Protein AF-A0A0X3AMY2-F1 (afdb_monomer_lite)

pLDDT: mean 90.65, std 11.81, range [36.03, 98.69]

Structure (mmCIF, N/CA/C/O backbone):
data_AF-A0A0X3AMY2-F1
#
_entry.id   AF-A0A0X3AMY2-F1
#
loop_
_atom_site.group_PDB
_atom_site.id
_atom_site.type_symbol
_atom_site.label_atom_id
_atom_site.label_alt_id
_atom_site.label_comp_id
_atom_site.label_asym_id
_atom_site.label_entity_id
_atom_site.label_seq_id
_atom_site.pdbx_PDB_ins_code
_atom_site.Cartn_x
_atom_site.Cartn_y
_atom_site.Cartn_z
_atom_site.occupancy
_atom_site.B_iso_or_equiv
_atom_site.auth_seq_id
_atom_site.auth_comp_id
_atom_site.auth_asym_id
_atom_site.auth_atom_id
_atom_site.pdbx_PDB_model_num
ATOM 1 N N . MET A 1 1 ? -17.033 -10.329 -5.448 1.00 83.50 1 MET A N 1
ATOM 2 C CA . MET A 1 1 ? -17.159 -9.732 -4.108 1.00 83.50 1 MET A CA 1
ATOM 3 C C . MET A 1 1 ? -15.896 -10.082 -3.353 1.00 83.50 1 MET A C 1
ATOM 5 O O . MET A 1 1 ? -15.497 -11.243 -3.427 1.00 83.50 1 MET A O 1
ATOM 9 N N . TYR A 1 2 ? -15.238 -9.096 -2.753 1.00 93.56 2 TYR A N 1
ATOM 10 C CA . TYR A 1 2 ? -14.027 -9.318 -1.968 1.00 93.56 2 TYR A CA 1
ATOM 11 C C . TYR A 1 2 ? -14.378 -9.669 -0.523 1.00 93.56 2 TYR A C 1
ATOM 13 O O . TYR A 1 2 ? -15.428 -9.269 -0.020 1.00 93.56 2 TYR A O 1
ATOM 21 N N . THR A 1 3 ? -13.485 -10.406 0.128 1.00 96.69 3 THR A N 1
ATOM 22 C CA . THR A 1 3 ? -13.474 -10.551 1.587 1.00 96.69 3 THR A CA 1
ATOM 23 C C . THR A 1 3 ? -12.387 -9.641 2.136 1.00 96.69 3 THR A C 1
ATOM 25 O O . THR A 1 3 ? -11.312 -9.560 1.548 1.00 96.69 3 THR A O 1
ATOM 28 N N . LEU A 1 4 ? -12.659 -8.953 3.239 1.00 97.69 4 LEU A N 1
ATOM 29 C CA . LEU A 1 4 ? -11.724 -8.017 3.853 1.00 97.69 4 LEU A CA 1
ATOM 30 C C . LEU A 1 4 ? -11.213 -8.596 5.173 1.00 97.69 4 LEU A C 1
ATOM 32 O O . LEU A 1 4 ? -11.970 -9.248 5.894 1.00 97.69 4 LEU A O 1
ATOM 36 N N . LYS A 1 5 ? -9.944 -8.334 5.480 1.00 98.19 5 LYS A N 1
ATOM 37 C CA . LYS A 1 5 ? -9.371 -8.461 6.826 1.00 98.19 5 LYS A CA 1
ATOM 38 C C . LYS A 1 5 ? -8.602 -7.191 7.151 1.00 98.19 5 LYS A C 1
ATOM 40 O O . LYS A 1 5 ? -7.890 -6.681 6.286 1.00 98.19 5 LYS A O 1
ATOM 45 N N . PHE A 1 6 ? -8.690 -6.711 8.381 1.00 98.50 6 PHE A N 1
ATOM 46 C CA . PHE A 1 6 ? -7.938 -5.548 8.855 1.00 98.50 6 PHE A CA 1
ATOM 47 C C . PHE A 1 6 ? -6.543 -5.987 9.294 1.00 98.50 6 PHE A C 1
ATOM 49 O O . PHE A 1 6 ? -6.173 -5.941 10.463 1.00 98.50 6 PHE A O 1
ATOM 56 N N . ALA A 1 7 ? -5.803 -6.505 8.318 1.00 98.06 7 ALA A N 1
ATOM 57 C CA . ALA A 1 7 ? -4.515 -7.136 8.503 1.00 98.06 7 ALA A CA 1
ATOM 58 C C . ALA A 1 7 ? -3.476 -6.525 7.566 1.00 98.06 7 ALA A C 1
ATOM 60 O O . ALA A 1 7 ? -3.775 -6.222 6.407 1.00 98.06 7 ALA A O 1
ATOM 61 N N . GLN A 1 8 ? -2.261 -6.378 8.077 1.00 97.88 8 GLN A N 1
ATOM 62 C CA . GLN A 1 8 ? -1.093 -5.910 7.347 1.00 97.88 8 GLN A CA 1
ATOM 63 C C . GLN A 1 8 ? -0.470 -7.049 6.526 1.00 97.88 8 GLN A C 1
ATOM 65 O O . GLN A 1 8 ? -0.352 -8.182 6.995 1.00 97.88 8 GLN A O 1
ATOM 70 N N . TYR A 1 9 ? -0.005 -6.739 5.316 1.00 97.62 9 TYR A N 1
ATOM 71 C CA . TYR A 1 9 ? 0.948 -7.586 4.602 1.00 97.62 9 TYR A CA 1
ATOM 72 C C . TYR A 1 9 ? 2.374 -7.346 5.121 1.00 97.62 9 TYR A C 1
ATOM 74 O O . TYR A 1 9 ? 2.860 -6.215 5.152 1.00 97.62 9 TYR A O 1
ATOM 82 N N . ASN A 1 10 ? 3.063 -8.417 5.518 1.00 95.44 10 ASN A N 1
ATOM 83 C CA . ASN A 1 10 ? 4.445 -8.377 5.975 1.00 95.44 10 ASN A CA 1
ATOM 84 C C . ASN A 1 10 ? 5.380 -8.854 4.858 1.00 95.44 10 ASN A C 1
ATOM 86 O O . ASN A 1 10 ? 5.510 -10.050 4.597 1.00 95.44 10 ASN A O 1
ATOM 90 N N . ASN A 1 11 ? 6.083 -7.915 4.223 1.00 91.75 11 ASN A N 1
ATOM 91 C CA . ASN A 1 11 ? 6.972 -8.231 3.105 1.00 91.75 11 ASN A CA 1
ATOM 92 C C . ASN A 1 11 ? 8.210 -9.058 3.501 1.00 91.75 11 ASN A C 1
ATOM 94 O O . ASN A 1 11 ? 8.777 -9.742 2.652 1.00 91.75 11 ASN A O 1
ATOM 98 N N . THR A 1 12 ? 8.645 -9.012 4.763 1.00 91.88 12 THR A N 1
ATOM 99 C CA . THR A 1 12 ? 9.770 -9.830 5.243 1.00 91.88 12 THR A CA 1
ATOM 100 C C . THR A 1 12 ? 9.355 -11.283 5.425 1.00 91.88 12 THR A C 1
ATOM 102 O O . THR A 1 12 ? 10.100 -12.180 5.045 1.00 91.88 12 THR A O 1
ATOM 105 N N . MET A 1 13 ? 8.167 -11.512 5.984 1.00 93.69 13 MET A N 1
ATOM 106 C CA . MET A 1 13 ? 7.626 -12.854 6.212 1.00 93.69 13 MET A CA 1
ATOM 107 C C . MET A 1 13 ? 6.886 -13.427 4.999 1.00 93.69 13 MET A C 1
ATOM 109 O O . MET A 1 13 ? 6.592 -14.616 4.986 1.00 93.69 13 MET A O 1
ATOM 113 N N . LYS A 1 14 ? 6.613 -12.600 3.979 1.00 94.69 14 LYS A N 1
ATOM 114 C CA . LYS A 1 14 ? 5.894 -12.980 2.754 1.00 94.69 14 LYS A CA 1
ATOM 115 C C . LYS A 1 14 ? 4.494 -13.529 3.045 1.00 94.69 14 LYS A C 1
ATOM 117 O O . LYS A 1 14 ? 4.030 -14.465 2.397 1.00 94.69 14 LYS A O 1
ATOM 122 N N . GLU A 1 15 ? 3.800 -12.916 4.003 1.00 95.81 15 GLU A N 1
ATOM 123 C CA . GLU A 1 15 ? 2.453 -13.319 4.415 1.00 95.81 15 GLU A CA 1
ATOM 124 C C . GLU A 1 15 ? 1.601 -12.138 4.890 1.00 95.81 15 GLU A C 1
ATOM 126 O O . GLU A 1 15 ? 2.106 -11.065 5.221 1.00 95.81 15 GLU A O 1
ATOM 131 N N . VAL A 1 16 ? 0.284 -12.344 4.921 1.00 97.50 16 VAL A N 1
ATOM 132 C CA . VAL A 1 16 ? -0.655 -11.428 5.578 1.00 97.50 16 VAL A CA 1
ATOM 133 C C . VAL A 1 16 ? -0.759 -11.836 7.041 1.00 97.50 16 VAL A C 1
ATOM 135 O O . VAL A 1 16 ? -1.079 -12.988 7.335 1.00 97.50 16 VAL A O 1
ATOM 138 N N . MET A 1 17 ? -0.497 -10.891 7.938 1.00 97.38 17 MET A N 1
ATOM 139 C CA . MET A 1 17 ? -0.492 -11.108 9.383 1.00 97.38 17 MET A CA 1
ATOM 140 C C . MET A 1 17 ? -1.895 -11.417 9.926 1.00 97.38 17 MET A C 1
ATOM 142 O O . MET A 1 17 ? -2.910 -11.246 9.242 1.00 97.38 17 MET A O 1
ATOM 146 N N . SER A 1 18 ? -1.973 -11.855 11.184 1.00 97.88 18 SER A N 1
ATOM 147 C CA . SER A 1 18 ? -3.248 -11.867 11.903 1.00 97.88 18 SER A CA 1
ATOM 148 C C . SER A 1 18 ? -3.730 -10.435 12.189 1.00 97.88 18 SER A C 1
ATOM 150 O O . SER A 1 18 ? -2.954 -9.473 12.147 1.00 97.88 18 SER A O 1
ATOM 152 N N . GLU A 1 19 ? -5.026 -10.271 12.470 1.00 98.31 19 GLU A N 1
ATOM 153 C CA . GLU A 1 19 ? -5.570 -8.972 12.891 1.00 98.31 19 GLU A CA 1
ATOM 154 C C . GLU A 1 19 ? -5.040 -8.570 14.276 1.00 98.31 19 GLU A C 1
ATOM 156 O O . GLU A 1 19 ? -4.847 -7.381 14.528 1.00 98.31 19 GLU A O 1
ATOM 161 N N . GLU A 1 20 ? -4.750 -9.542 15.153 1.00 98.06 20 GLU A N 1
ATOM 162 C CA . GLU A 1 20 ? -4.114 -9.280 16.445 1.00 98.06 20 GLU A CA 1
ATOM 163 C C . GLU A 1 20 ? -2.682 -8.755 16.277 1.00 98.06 20 GLU A C 1
ATOM 165 O O . GLU A 1 20 ? -2.377 -7.672 16.775 1.00 98.06 20 GLU A O 1
ATOM 170 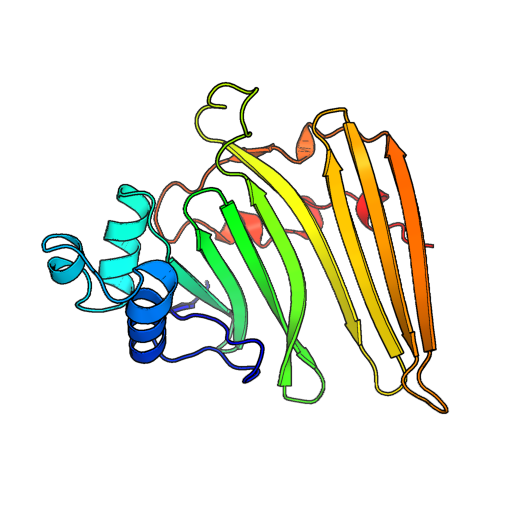N N . ASP A 1 21 ? -1.833 -9.451 15.514 1.00 97.62 21 ASP A N 1
ATOM 171 C CA . ASP A 1 21 ? -0.438 -9.032 15.304 1.00 97.62 21 ASP A CA 1
ATOM 172 C C . ASP A 1 21 ? -0.363 -7.693 14.551 1.00 97.62 21 ASP A C 1
ATOM 174 O O . ASP A 1 21 ? 0.519 -6.870 14.797 1.00 97.62 21 ASP A O 1
ATOM 178 N N . THR A 1 22 ? -1.313 -7.437 13.643 1.00 97.62 22 THR A N 1
ATOM 179 C CA . THR A 1 22 ? -1.434 -6.140 12.958 1.00 97.62 22 THR A CA 1
ATOM 180 C C . THR A 1 22 ? -1.715 -5.018 13.956 1.00 97.62 22 THR A C 1
ATOM 182 O O . THR A 1 22 ? -1.117 -3.945 13.874 1.00 97.62 22 THR A O 1
ATOM 185 N N . LEU A 1 23 ? -2.607 -5.253 14.920 1.00 97.56 23 LEU A N 1
ATOM 186 C CA . LEU A 1 23 ? -2.925 -4.274 15.953 1.00 97.56 23 LEU A CA 1
ATOM 187 C C . LEU A 1 23 ? -1.728 -4.027 16.881 1.00 97.56 23 LEU A C 1
ATOM 189 O O . LEU A 1 23 ? -1.453 -2.877 17.227 1.00 97.56 23 LEU A O 1
ATOM 193 N N . GLU A 1 24 ? -0.995 -5.081 17.249 1.00 97.06 24 GLU A N 1
ATOM 194 C CA . GLU A 1 24 ? 0.251 -4.968 18.016 1.00 97.06 24 GLU A CA 1
ATOM 195 C C . GLU A 1 24 ? 1.296 -4.134 17.263 1.00 97.06 24 GLU A C 1
ATOM 197 O O . GLU A 1 24 ? 1.855 -3.197 17.838 1.00 97.06 24 GLU A O 1
ATOM 202 N N . ASN A 1 25 ? 1.483 -4.383 15.963 1.00 95.94 25 ASN A N 1
ATOM 203 C CA . ASN A 1 25 ? 2.377 -3.594 15.112 1.00 95.94 25 ASN A CA 1
ATOM 204 C C . ASN A 1 25 ? 1.989 -2.113 15.059 1.00 95.94 25 ASN A C 1
ATOM 206 O O . ASN A 1 25 ? 2.862 -1.254 15.164 1.00 95.94 25 ASN A O 1
ATOM 210 N N . ILE A 1 26 ? 0.699 -1.791 14.930 1.00 96.56 26 ILE A N 1
ATOM 211 C CA . ILE A 1 26 ? 0.221 -0.399 14.947 1.00 96.56 26 ILE A CA 1
ATOM 212 C C . ILE A 1 26 ? 0.565 0.274 16.281 1.00 96.56 26 ILE A C 1
ATOM 214 O O . ILE A 1 26 ? 1.019 1.419 16.309 1.00 96.56 26 ILE A O 1
ATOM 218 N N . VAL A 1 27 ? 0.367 -0.423 17.404 1.00 97.19 27 VAL A N 1
ATOM 219 C CA . VAL A 1 27 ? 0.706 0.115 18.729 1.00 97.19 27 VAL A CA 1
ATOM 220 C C . VAL A 1 27 ? 2.208 0.356 18.859 1.00 97.19 27 VAL A C 1
ATOM 222 O O . VAL A 1 27 ? 2.619 1.397 19.378 1.00 97.19 27 VAL A O 1
ATOM 225 N N . ASP A 1 28 ? 3.017 -0.590 18.393 1.00 95.88 28 ASP A N 1
ATOM 226 C CA . ASP A 1 28 ? 4.468 -0.538 18.519 1.00 95.88 28 ASP A CA 1
ATOM 227 C C . ASP A 1 28 ? 5.111 0.502 17.598 1.00 95.88 28 ASP A C 1
ATOM 229 O O . ASP A 1 28 ? 5.967 1.265 18.049 1.00 95.88 28 ASP A O 1
ATOM 233 N N . LEU A 1 29 ? 4.697 0.544 16.331 1.00 93.00 29 LEU A N 1
ATOM 234 C CA . LEU A 1 29 ? 5.343 1.333 15.283 1.00 93.00 29 LEU A CA 1
ATOM 235 C C . LEU A 1 29 ? 4.635 2.671 15.062 1.00 93.00 29 LEU A C 1
ATOM 237 O O . LEU A 1 29 ? 5.255 3.723 15.207 1.00 93.00 29 LEU A O 1
ATOM 241 N N . SER A 1 30 ? 3.337 2.646 14.760 1.00 92.62 30 SER A N 1
ATOM 242 C CA . SER A 1 30 ? 2.578 3.847 14.385 1.00 92.62 30 SER A CA 1
ATOM 243 C C . SER A 1 30 ? 2.265 4.743 15.585 1.00 92.62 30 SER A C 1
ATOM 245 O O . SER A 1 30 ? 2.228 5.966 15.463 1.00 92.62 30 SER A O 1
ATOM 247 N N . LEU A 1 31 ? 2.039 4.149 16.762 1.00 94.62 31 LEU A N 1
ATOM 248 C CA . LEU A 1 31 ? 1.725 4.877 17.998 1.00 94.62 31 LEU A CA 1
ATOM 249 C C . LEU A 1 31 ? 2.927 5.020 18.947 1.00 94.62 31 LEU A C 1
ATOM 251 O O . LEU A 1 31 ? 2.745 5.490 20.074 1.00 94.62 31 LEU A O 1
ATOM 255 N N . ASP A 1 32 ? 4.134 4.615 18.527 1.00 95.38 32 ASP A N 1
ATOM 256 C CA . ASP A 1 32 ? 5.386 4.676 19.310 1.00 95.38 32 ASP A CA 1
ATOM 257 C C . ASP A 1 32 ? 5.222 4.137 20.747 1.00 95.38 32 ASP A C 1
ATOM 259 O O . ASP A 1 32 ? 5.679 4.732 21.730 1.00 95.38 32 ASP A O 1
ATOM 263 N N . ARG A 1 33 ? 4.468 3.038 20.906 1.00 95.62 33 ARG A N 1
ATOM 264 C CA . ARG A 1 33 ? 4.125 2.422 22.205 1.00 95.62 33 ARG A CA 1
ATOM 265 C C . ARG A 1 33 ? 3.462 3.368 23.209 1.00 95.62 33 ARG A C 1
ATOM 267 O O . ARG A 1 33 ? 3.416 3.090 24.412 1.00 95.62 33 ARG A O 1
ATOM 274 N N . LYS A 1 34 ? 2.927 4.495 22.743 1.00 96.62 34 LYS A N 1
ATOM 275 C CA . LYS A 1 34 ? 2.317 5.551 23.559 1.00 96.62 34 LYS A CA 1
ATOM 276 C C . LYS A 1 34 ? 0.897 5.876 23.078 1.00 96.62 34 LYS A C 1
ATOM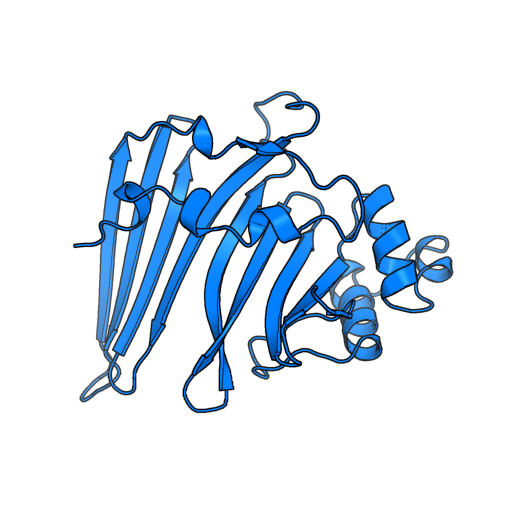 278 O O . LYS A 1 34 ? 0.582 7.052 22.885 1.00 96.62 34 LYS A O 1
ATOM 283 N N . PRO A 1 35 ? -0.003 4.879 22.941 1.00 96.00 35 PRO A N 1
ATOM 284 C CA . PRO A 1 35 ? -1.388 5.159 22.589 1.00 96.00 35 PRO A CA 1
ATOM 285 C C . PRO A 1 35 ? -2.036 6.050 23.653 1.00 96.00 35 PRO A C 1
ATOM 287 O O . PRO A 1 35 ? -1.879 5.831 24.865 1.00 96.00 35 PRO A O 1
ATOM 290 N N . THR A 1 36 ? -2.787 7.052 23.201 1.00 96.94 36 THR A N 1
ATOM 291 C CA . THR A 1 36 ? -3.522 7.948 24.095 1.00 96.94 36 THR A CA 1
ATOM 292 C C . THR A 1 36 ? -4.645 7.201 24.821 1.00 96.94 36 THR A C 1
ATOM 294 O O . THR A 1 36 ? -4.997 6.065 24.497 1.00 96.94 36 THR A O 1
ATOM 297 N N . ALA A 1 37 ? -5.241 7.838 25.833 1.00 97.06 37 ALA A N 1
ATOM 298 C CA . ALA A 1 37 ? -6.408 7.269 26.506 1.00 97.06 37 ALA A CA 1
ATOM 299 C C . ALA A 1 37 ? -7.605 7.085 25.556 1.00 97.06 37 ALA A C 1
ATOM 301 O O . ALA A 1 37 ? -8.430 6.209 25.805 1.00 97.06 37 ALA A O 1
ATOM 302 N N . GLU A 1 38 ? -7.697 7.895 24.495 1.00 97.12 38 GLU A N 1
ATOM 303 C CA . GLU A 1 38 ? -8.727 7.748 23.467 1.00 97.12 38 GLU A CA 1
ATOM 304 C C . GLU A 1 38 ? -8.411 6.578 22.534 1.00 97.12 38 GLU A C 1
ATOM 306 O O . GLU A 1 38 ? -9.249 5.697 22.386 1.00 97.12 38 GLU A O 1
ATOM 311 N N . ASP A 1 39 ? -7.179 6.484 22.021 1.00 97.00 39 ASP A N 1
ATOM 312 C CA . ASP A 1 39 ? -6.758 5.385 21.135 1.00 97.00 39 ASP A CA 1
ATOM 313 C C . ASP A 1 39 ? -7.025 4.011 21.769 1.00 97.00 39 ASP A C 1
ATOM 315 O O . ASP A 1 39 ? -7.601 3.118 21.150 1.00 97.00 39 ASP A O 1
ATOM 319 N N . LYS A 1 40 ? -6.703 3.866 23.060 1.00 96.75 40 LYS A N 1
ATOM 320 C CA . LYS A 1 40 ? -6.923 2.629 23.827 1.00 96.75 40 LYS A CA 1
ATOM 321 C C . LYS A 1 40 ? -8.380 2.159 23.860 1.00 96.75 40 LYS A C 1
ATOM 323 O O . LYS A 1 40 ? -8.615 0.974 24.073 1.00 96.75 40 LYS A O 1
ATOM 328 N N . LYS A 1 41 ? -9.364 3.046 23.678 1.00 97.31 41 LYS A N 1
ATOM 329 C CA . LYS A 1 41 ? -10.786 2.657 23.643 1.00 97.31 41 LYS A CA 1
ATOM 330 C C . LYS A 1 41 ? -11.156 1.924 22.354 1.00 97.31 41 LYS A C 1
ATOM 332 O O . LYS A 1 41 ? -12.124 1.159 22.374 1.00 97.31 41 LYS A O 1
ATOM 337 N N . HIS A 1 42 ? -10.400 2.160 21.282 1.00 97.50 42 HIS A N 1
ATOM 338 C CA . HIS A 1 42 ? -10.657 1.657 19.930 1.00 97.50 42 HIS A CA 1
ATOM 339 C C . HIS A 1 42 ? -9.702 0.526 19.523 1.00 97.50 42 HIS A C 1
ATOM 341 O O . HIS A 1 42 ? -10.022 -0.242 18.627 1.00 97.50 42 HIS A O 1
ATOM 347 N N . LEU A 1 43 ? -8.594 0.328 20.248 1.00 96.25 43 LEU A N 1
ATOM 348 C CA . LEU A 1 43 ? -7.665 -0.808 20.103 1.00 96.25 43 LEU A CA 1
ATOM 349 C C . LEU A 1 43 ? -8.229 -2.141 20.658 1.00 96.25 43 LEU A C 1
ATOM 351 O O . LEU A 1 43 ? -7.539 -2.875 21.362 1.00 96.25 43 LEU A O 1
ATOM 355 N N . LYS A 1 44 ? -9.505 -2.450 20.401 1.00 94.88 44 LYS A N 1
ATOM 356 C CA . LYS A 1 44 ? -10.151 -3.706 20.841 1.00 94.88 44 LYS A CA 1
ATOM 357 C C . LYS A 1 44 ? -9.985 -4.833 19.828 1.00 94.88 44 LYS A C 1
ATOM 359 O O . LYS A 1 44 ? -9.849 -5.988 20.211 1.00 94.88 44 LYS A O 1
ATOM 364 N N . ASN A 1 45 ? -10.074 -4.480 18.554 1.00 97.50 45 ASN A N 1
ATOM 365 C CA . ASN A 1 45 ? -9.835 -5.320 17.390 1.00 97.50 45 ASN A CA 1
ATOM 366 C C . ASN A 1 45 ? -9.455 -4.398 16.222 1.00 97.50 45 ASN A C 1
ATOM 368 O O . ASN A 1 45 ? -9.640 -3.179 16.299 1.00 97.50 45 ASN A O 1
ATOM 372 N N . ALA A 1 46 ? -8.922 -4.978 15.152 1.00 97.75 46 ALA A N 1
ATOM 373 C CA . ALA A 1 46 ? -8.393 -4.204 14.040 1.00 97.75 46 ALA A CA 1
ATOM 374 C C . ALA A 1 46 ? -9.472 -3.451 13.237 1.00 97.75 46 ALA A C 1
ATOM 376 O O . ALA A 1 46 ? -9.202 -2.351 12.758 1.00 97.75 46 ALA A O 1
ATOM 377 N N . GLU A 1 47 ? -10.705 -3.965 13.142 1.00 98.06 47 GLU A N 1
ATOM 378 C CA . GLU A 1 47 ? -11.796 -3.256 12.457 1.00 98.06 47 GLU A CA 1
ATOM 379 C C . GLU A 1 47 ? -12.247 -2.005 13.227 1.00 98.06 47 GLU A C 1
ATOM 381 O O . GLU A 1 47 ? -12.415 -0.933 12.639 1.00 98.06 47 GLU A O 1
ATOM 386 N N . ASP A 1 48 ? -12.454 -2.124 14.540 1.00 98.00 48 ASP A N 1
ATOM 387 C CA . ASP A 1 48 ? -12.825 -0.993 15.395 1.00 98.00 48 ASP A CA 1
ATOM 388 C C . ASP A 1 48 ? -11.735 0.084 15.372 1.00 98.00 48 ASP A C 1
ATOM 390 O O . ASP A 1 48 ? -12.046 1.277 15.299 1.00 98.00 48 ASP A O 1
ATOM 394 N N . TRP A 1 49 ? -10.465 -0.336 15.355 1.00 98.19 49 TRP A N 1
ATOM 395 C CA . TRP A 1 49 ? -9.350 0.574 15.137 1.00 98.19 49 TRP A CA 1
ATOM 396 C C . TRP A 1 49 ? -9.434 1.253 13.770 1.00 98.19 49 TRP A C 1
ATOM 398 O O . TRP A 1 49 ? -9.369 2.474 13.722 1.00 98.19 49 TRP A O 1
ATOM 408 N N . ALA A 1 50 ? -9.632 0.512 12.677 1.00 98.25 50 ALA A N 1
ATOM 409 C CA . ALA A 1 50 ? -9.692 1.069 11.324 1.00 98.25 50 ALA A CA 1
ATOM 410 C C . ALA A 1 50 ? -10.809 2.114 11.152 1.00 98.25 50 ALA A C 1
ATOM 412 O O . ALA A 1 50 ? -10.589 3.156 10.534 1.00 98.25 50 ALA A O 1
ATOM 413 N N . LYS A 1 51 ? -11.989 1.878 11.745 1.00 98.00 51 LYS A N 1
ATOM 414 C CA . LYS A 1 51 ? -13.101 2.848 11.779 1.00 98.00 51 LYS A CA 1
ATOM 415 C C . LYS A 1 51 ? -12.678 4.157 12.439 1.00 98.00 51 LYS A C 1
ATOM 417 O O . LYS A 1 51 ? -12.810 5.221 11.845 1.00 98.00 51 LYS A O 1
ATOM 422 N N . TYR A 1 52 ? -12.149 4.067 13.659 1.00 97.62 52 TYR A N 1
ATOM 423 C CA . TYR A 1 52 ? -11.679 5.230 14.407 1.00 97.62 52 TYR A CA 1
ATOM 424 C C . TYR A 1 52 ? -10.509 5.924 13.700 1.00 97.62 52 TYR A C 1
ATOM 426 O O . TYR A 1 52 ? -10.486 7.148 13.600 1.00 97.62 52 TYR A O 1
ATOM 434 N N . ALA A 1 53 ? -9.557 5.151 13.184 1.00 96.75 53 ALA A N 1
ATOM 435 C CA . ALA A 1 53 ? -8.353 5.650 12.548 1.00 96.75 53 ALA A CA 1
ATOM 436 C C . ALA A 1 53 ? -8.662 6.439 11.274 1.00 96.75 53 ALA A C 1
ATOM 438 O O . ALA A 1 53 ? -8.093 7.508 11.075 1.00 96.75 53 ALA A O 1
ATOM 439 N N . PHE A 1 54 ? -9.615 5.972 10.464 1.00 95.50 54 PHE A N 1
ATOM 440 C CA . PHE A 1 54 ? -10.056 6.685 9.269 1.00 95.50 54 PHE A CA 1
ATOM 441 C C . PHE A 1 54 ? -10.618 8.080 9.576 1.00 95.50 54 PHE A C 1
ATOM 443 O O . PHE A 1 54 ? -10.270 9.033 8.886 1.00 95.50 54 PHE A O 1
ATOM 450 N N . ASP A 1 55 ? -11.436 8.210 10.623 1.00 93.38 55 ASP A N 1
ATOM 451 C CA . ASP A 1 55 ? -12.065 9.484 11.001 1.00 93.38 55 ASP A CA 1
ATOM 452 C C . ASP A 1 55 ? -11.117 10.438 11.754 1.00 93.38 55 ASP A C 1
ATOM 454 O O . ASP A 1 55 ? -11.449 11.605 11.960 1.00 93.38 55 ASP A O 1
ATOM 458 N N . ASN A 1 56 ? -9.958 9.946 12.207 1.00 92.69 56 ASN A N 1
ATOM 459 C CA . ASN A 1 56 ? -9.017 10.686 13.059 1.00 92.69 56 ASN A CA 1
ATOM 460 C C . ASN A 1 56 ? -7.603 10.765 12.460 1.00 92.69 56 ASN A C 1
ATOM 462 O O . ASN A 1 56 ? -6.644 10.999 13.197 1.00 92.69 56 ASN A O 1
ATOM 466 N N . ASP A 1 57 ? -7.482 10.533 11.150 1.00 88.50 57 ASP A N 1
ATOM 467 C CA . ASP A 1 57 ? -6.235 10.557 10.378 1.00 88.50 57 ASP A CA 1
ATOM 468 C C . ASP A 1 57 ? -5.100 9.718 11.006 1.00 88.50 57 ASP A C 1
ATOM 470 O O . ASP A 1 57 ? -3.951 10.144 11.113 1.00 88.50 57 ASP A O 1
ATOM 474 N N . LYS A 1 58 ? -5.416 8.497 11.448 1.00 93.56 58 LYS A N 1
ATOM 475 C CA . LYS A 1 58 ? -4.431 7.540 11.982 1.00 93.56 58 LYS A CA 1
ATOM 476 C C . LYS A 1 58 ? -4.183 6.400 11.014 1.00 93.56 58 LYS A C 1
ATOM 478 O O . LYS A 1 58 ? -5.010 6.093 10.159 1.00 93.56 58 LYS A O 1
ATOM 483 N N . GLU A 1 59 ? -3.037 5.757 11.201 1.00 96.31 59 GLU A N 1
ATOM 484 C CA . GLU A 1 59 ? -2.635 4.625 10.382 1.00 96.31 59 GLU A CA 1
ATOM 485 C C . GLU A 1 59 ? -3.487 3.379 10.650 1.00 96.31 59 GLU A C 1
ATOM 487 O O . GLU A 1 59 ? -3.742 3.025 11.806 1.00 96.31 59 GLU A O 1
ATOM 492 N N . TYR A 1 60 ? -3.897 2.691 9.585 1.00 98.19 60 TYR A N 1
ATOM 493 C CA . TYR A 1 60 ? -4.467 1.348 9.656 1.00 98.19 60 TYR A CA 1
ATOM 494 C C . TYR A 1 60 ? -4.273 0.585 8.342 1.00 98.19 60 TYR A C 1
ATOM 496 O O . TYR A 1 60 ? -4.006 1.165 7.288 1.00 98.19 60 TYR A O 1
ATOM 504 N N . TYR A 1 61 ? -4.474 -0.731 8.416 1.00 98.44 61 TYR A N 1
ATOM 505 C CA . TYR A 1 61 ? -4.298 -1.648 7.297 1.00 98.44 61 TYR A CA 1
ATOM 506 C C . TYR A 1 61 ? -5.598 -2.369 6.955 1.00 98.44 61 TYR A C 1
ATOM 508 O O . TYR A 1 61 ? -6.386 -2.715 7.838 1.00 98.44 61 TYR A O 1
ATOM 516 N N . VAL A 1 62 ? -5.805 -2.638 5.669 1.00 98.56 62 VAL A N 1
ATOM 517 C CA . VAL A 1 62 ? -6.868 -3.527 5.198 1.00 98.56 62 VAL A CA 1
ATOM 518 C C . VAL A 1 62 ? -6.391 -4.327 3.991 1.00 98.56 62 VAL A C 1
ATOM 520 O O . VAL A 1 62 ? -5.972 -3.773 2.978 1.00 98.56 62 VAL A O 1
ATOM 523 N N . THR A 1 63 ? -6.481 -5.650 4.092 1.00 98.69 63 THR A N 1
ATOM 524 C CA . THR A 1 63 ? -6.148 -6.577 3.012 1.00 98.69 63 THR A CA 1
ATOM 525 C C . THR A 1 63 ? -7.419 -7.141 2.388 1.00 98.69 63 THR A C 1
ATOM 527 O O . THR A 1 63 ? -8.319 -7.630 3.077 1.00 98.69 63 THR A O 1
ATOM 530 N N . PHE A 1 64 ? -7.476 -7.093 1.060 1.00 98.56 64 PHE A N 1
ATOM 531 C CA . PHE A 1 64 ? -8.575 -7.586 0.244 1.00 98.56 64 PHE A CA 1
ATOM 532 C C . PHE A 1 64 ? -8.237 -8.954 -0.335 1.00 98.56 64 PHE A C 1
ATOM 534 O O . PHE A 1 64 ? -7.161 -9.166 -0.895 1.00 98.56 64 PHE A O 1
ATOM 541 N N . PHE A 1 65 ? -9.200 -9.867 -0.246 1.00 98.06 65 PHE A N 1
ATOM 542 C CA . PHE A 1 65 ? -9.085 -11.240 -0.709 1.00 98.06 65 PHE A CA 1
ATOM 543 C C . PHE A 1 65 ? -10.108 -11.534 -1.804 1.00 98.06 65 PHE A C 1
ATOM 545 O O . PHE A 1 65 ? -11.285 -11.174 -1.691 1.00 98.06 65 PHE A O 1
ATOM 552 N N . LYS A 1 66 ? -9.690 -12.262 -2.841 1.00 96.62 66 LYS A N 1
ATOM 553 C CA . LYS A 1 66 ? -10.557 -12.766 -3.912 1.00 96.62 66 LYS A CA 1
ATOM 554 C C . LYS A 1 66 ? -10.369 -14.272 -4.035 1.00 96.62 66 LYS A C 1
ATOM 556 O O . LYS A 1 66 ? -9.266 -14.743 -4.252 1.00 96.62 66 LYS A O 1
ATOM 561 N N . GLY A 1 67 ? -11.446 -15.040 -3.872 1.00 94.62 67 GLY A N 1
ATOM 562 C CA . GLY A 1 67 ? -11.356 -16.506 -3.929 1.00 94.62 67 GLY A CA 1
ATOM 563 C C . GLY A 1 67 ? -10.516 -17.134 -2.807 1.00 94.62 67 GLY A C 1
ATOM 564 O O . GLY A 1 67 ? -10.091 -18.271 -2.947 1.00 94.62 67 GLY A O 1
ATOM 565 N N . GLY A 1 68 ? -10.293 -16.411 -1.703 1.00 93.75 68 GLY A N 1
ATOM 566 C CA . GLY A 1 68 ? -9.453 -16.852 -0.583 1.00 93.75 68 GLY A CA 1
ATOM 567 C C . GLY A 1 68 ? -7.997 -16.384 -0.659 1.00 93.75 68 GLY A C 1
ATOM 568 O O . GLY A 1 68 ? -7.294 -16.485 0.341 1.00 93.75 68 GLY A O 1
ATOM 569 N N . GLU A 1 69 ? -7.567 -15.814 -1.785 1.00 95.94 69 GLU A N 1
ATOM 570 C CA . GLU A 1 69 ? -6.201 -15.320 -1.984 1.00 95.94 69 GLU A CA 1
ATOM 571 C C . GLU A 1 69 ? -6.126 -13.801 -1.769 1.00 95.94 69 GLU A C 1
ATOM 573 O O . GLU A 1 69 ? -7.035 -13.090 -2.217 1.00 95.94 69 GLU A O 1
ATOM 578 N N . PRO A 1 70 ? -5.089 -13.281 -1.084 1.00 97.50 70 PRO A N 1
ATOM 579 C CA . PRO A 1 70 ? -4.881 -11.844 -0.942 1.00 97.50 70 PRO A CA 1
ATOM 580 C C . PRO A 1 70 ? -4.476 -11.232 -2.285 1.00 97.50 70 PRO A C 1
ATOM 582 O O . PRO A 1 70 ? -3.578 -11.735 -2.953 1.00 97.50 70 PRO A O 1
ATOM 585 N N . ILE A 1 71 ? -5.133 -10.139 -2.669 1.00 97.44 71 ILE A N 1
ATOM 586 C CA . ILE A 1 71 ? -4.885 -9.451 -3.946 1.00 97.44 71 ILE A CA 1
ATOM 587 C C . ILE A 1 71 ? -4.321 -8.042 -3.772 1.00 97.44 71 ILE A C 1
ATOM 589 O O . ILE A 1 71 ? -3.647 -7.532 -4.664 1.00 97.44 71 ILE A O 1
ATOM 593 N N . ALA A 1 72 ? -4.613 -7.398 -2.644 1.00 98.19 72 ALA A N 1
ATOM 594 C CA . ALA A 1 72 ? -4.149 -6.055 -2.350 1.00 98.19 72 ALA A CA 1
ATOM 595 C C . ALA A 1 72 ? -4.145 -5.816 -0.840 1.00 98.19 72 ALA A C 1
ATOM 597 O O . ALA A 1 72 ? -5.124 -6.149 -0.169 1.00 98.19 72 ALA A O 1
ATOM 598 N N . CYS A 1 73 ? -3.083 -5.211 -0.318 1.00 98.50 73 CYS A N 1
ATOM 599 C CA . CYS A 1 73 ? -3.029 -4.671 1.035 1.00 98.50 73 CYS A CA 1
ATOM 600 C C . CYS A 1 73 ? -2.948 -3.149 0.949 1.00 98.50 73 CYS A C 1
ATOM 602 O O . CYS A 1 73 ? -2.058 -2.601 0.307 1.00 98.50 73 CYS A O 1
ATOM 604 N N . VAL A 1 74 ? -3.893 -2.469 1.587 1.00 98.69 74 VAL A N 1
ATOM 605 C CA . VAL A 1 74 ? -3.925 -1.013 1.685 1.00 98.69 74 VAL A CA 1
ATOM 606 C C . VAL A 1 74 ? -3.346 -0.613 3.033 1.00 98.69 74 VAL A C 1
ATOM 608 O O . VAL A 1 74 ? -3.827 -1.083 4.065 1.00 98.69 74 VAL A O 1
ATOM 611 N N . ASN A 1 75 ? -2.366 0.285 3.023 1.00 97.88 75 ASN A N 1
ATOM 612 C CA . ASN A 1 75 ? -1.986 1.069 4.189 1.00 97.88 75 ASN A CA 1
ATOM 613 C C . ASN A 1 75 ? -2.568 2.476 4.028 1.00 97.88 75 ASN A C 1
ATOM 615 O O . ASN A 1 75 ? -2.206 3.218 3.112 1.00 97.88 75 ASN A O 1
ATOM 619 N N . ASN A 1 76 ? -3.494 2.842 4.906 1.00 96.31 76 ASN A N 1
ATOM 620 C CA . ASN A 1 76 ? -3.973 4.208 5.003 1.00 96.31 76 ASN A CA 1
ATOM 621 C C . ASN A 1 76 ? -3.156 4.907 6.090 1.00 96.31 76 ASN A C 1
ATOM 623 O O . ASN A 1 76 ? -3.416 4.700 7.268 1.00 96.31 76 ASN A O 1
ATOM 627 N N . TYR A 1 77 ? -2.189 5.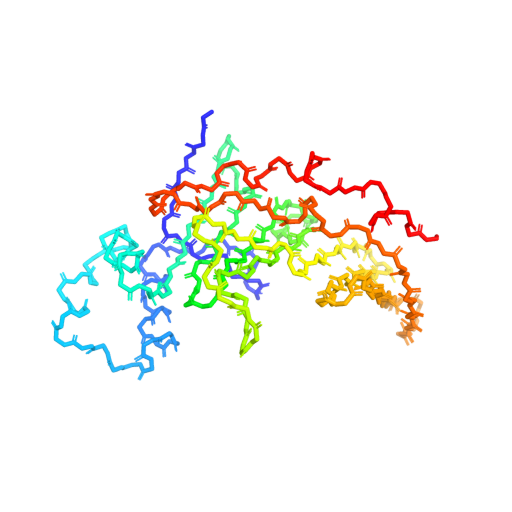726 5.687 1.00 90.19 77 TYR A N 1
ATOM 628 C CA . TYR A 1 77 ? -1.313 6.495 6.568 1.00 90.19 77 TYR A CA 1
ATOM 629 C C . TYR A 1 77 ? -1.759 7.963 6.650 1.00 90.19 77 TYR A C 1
ATOM 631 O O . TYR A 1 77 ? -2.556 8.407 5.831 1.00 90.19 77 TYR A O 1
ATOM 639 N N . PHE A 1 78 ? -1.270 8.750 7.616 1.00 82.88 78 PHE A N 1
ATOM 640 C CA . PHE A 1 78 ? -1.700 10.144 7.833 1.00 82.88 78 PHE A CA 1
ATOM 641 C C . PHE A 1 78 ? -1.725 10.978 6.532 1.00 82.88 78 PHE A C 1
ATOM 643 O O . PHE A 1 78 ? -2.784 11.461 6.138 1.00 82.88 78 PHE A O 1
ATOM 650 N N . GLU A 1 79 ? -0.608 11.040 5.803 1.00 87.31 79 GLU A N 1
ATOM 651 C CA . GLU A 1 79 ? -0.462 11.855 4.581 1.00 87.31 79 GLU A CA 1
ATOM 652 C C . GLU A 1 79 ? -0.755 11.104 3.277 1.00 87.31 79 GLU A C 1
ATOM 654 O O . GLU A 1 79 ? -0.994 11.726 2.239 1.00 87.31 79 GLU A O 1
ATOM 659 N N . THR A 1 80 ? -0.745 9.772 3.302 1.00 92.62 80 THR A N 1
ATOM 660 C CA . THR A 1 80 ? -0.747 8.953 2.086 1.00 92.62 80 THR A CA 1
ATOM 661 C C . THR A 1 80 ? -1.635 7.723 2.213 1.00 92.62 80 THR A C 1
ATOM 663 O O . THR A 1 80 ? -1.995 7.270 3.295 1.00 92.62 80 THR A O 1
ATOM 666 N N . ILE A 1 81 ? -2.024 7.169 1.074 1.00 96.44 81 ILE A N 1
ATOM 667 C CA . ILE A 1 81 ? -2.583 5.825 0.968 1.00 96.44 81 ILE A CA 1
ATOM 668 C C . ILE A 1 81 ? -1.623 5.053 0.083 1.00 96.44 81 ILE A C 1
ATOM 670 O O . ILE A 1 81 ? -1.388 5.467 -1.051 1.00 96.44 81 ILE A O 1
ATOM 674 N N . SER A 1 82 ? -1.083 3.943 0.565 1.00 97.69 82 SER A N 1
ATOM 675 C CA . SER A 1 82 ? -0.311 3.033 -0.270 1.00 97.69 82 SER A CA 1
ATOM 676 C C . SER A 1 82 ? -1.041 1.712 -0.466 1.00 97.69 82 SER A C 1
ATOM 678 O O . SER A 1 82 ? -1.829 1.283 0.379 1.00 97.69 82 SER A O 1
ATOM 680 N N . ILE A 1 83 ? -0.827 1.097 -1.626 1.00 98.50 83 ILE A N 1
ATOM 681 C CA . ILE A 1 83 ? -1.423 -0.183 -1.998 1.00 98.50 83 ILE A CA 1
ATOM 682 C C . ILE A 1 83 ? -0.319 -1.104 -2.490 1.00 98.50 83 ILE A C 1
ATOM 684 O O . ILE A 1 83 ? 0.290 -0.841 -3.528 1.00 98.50 83 ILE A O 1
ATOM 688 N N . ASP A 1 84 ? -0.126 -2.199 -1.768 1.00 98.25 84 ASP A N 1
ATOM 689 C CA . ASP A 1 84 ? 0.646 -3.353 -2.203 1.00 98.25 84 ASP A CA 1
ATOM 690 C C . ASP A 1 84 ? -0.277 -4.270 -3.005 1.00 98.25 84 ASP A C 1
ATOM 692 O O . ASP A 1 84 ? -1.217 -4.832 -2.445 1.00 98.25 84 ASP A O 1
ATOM 696 N N . PHE A 1 85 ? -0.034 -4.444 -4.302 1.00 97.81 85 PHE A N 1
ATOM 697 C CA . PHE A 1 85 ? -0.730 -5.436 -5.120 1.00 97.81 85 PHE A CA 1
ATOM 698 C C . PHE A 1 85 ? 0.000 -6.769 -5.047 1.00 97.81 85 PHE A C 1
ATOM 700 O O . PHE A 1 85 ? 1.191 -6.864 -5.356 1.00 97.81 85 PHE A O 1
ATOM 707 N N . LEU A 1 86 ? -0.734 -7.799 -4.641 1.00 96.94 86 LEU A N 1
ATOM 708 C CA . LEU A 1 86 ? -0.173 -9.060 -4.184 1.00 96.94 86 LEU A CA 1
ATOM 709 C C . LEU A 1 86 ? -0.473 -10.186 -5.172 1.00 96.94 86 LEU A C 1
ATOM 711 O O . LEU A 1 86 ? -1.565 -10.279 -5.733 1.00 96.94 86 LEU A O 1
ATOM 715 N N . THR A 1 87 ? 0.509 -11.056 -5.370 1.00 95.00 87 THR A N 1
ATOM 716 C CA . THR A 1 87 ? 0.388 -12.307 -6.124 1.00 95.00 87 THR A CA 1
ATOM 717 C C . THR A 1 87 ? 1.326 -13.354 -5.533 1.00 95.00 87 THR A C 1
ATOM 719 O O . THR A 1 87 ? 2.196 -13.024 -4.733 1.00 95.00 87 THR A O 1
ATOM 722 N N . TYR A 1 88 ? 1.187 -14.615 -5.928 1.00 92.88 88 TYR A N 1
ATOM 723 C CA . TYR A 1 88 ? 2.151 -15.646 -5.558 1.00 92.88 88 TYR A CA 1
ATOM 724 C C . TYR A 1 88 ? 3.241 -15.776 -6.620 1.00 92.88 88 TYR A C 1
ATOM 726 O O . TYR A 1 88 ? 2.953 -15.997 -7.797 1.00 92.88 88 TYR A O 1
ATOM 734 N N . HIS A 1 89 ? 4.497 -15.711 -6.189 1.00 87.75 89 HIS A N 1
ATOM 735 C CA . HIS A 1 89 ? 5.667 -15.996 -7.010 1.00 87.75 89 HIS A CA 1
ATOM 736 C C . HIS A 1 89 ? 6.526 -17.052 -6.306 1.00 87.75 89 HIS A C 1
ATOM 738 O O . HIS A 1 89 ? 6.903 -16.891 -5.150 1.00 87.75 89 HIS A O 1
ATOM 744 N N . ASN A 1 90 ? 6.786 -18.181 -6.975 1.00 87.44 90 ASN A N 1
ATOM 745 C CA . ASN A 1 90 ? 7.500 -19.338 -6.407 1.00 87.44 90 ASN A CA 1
ATOM 746 C C . ASN A 1 90 ? 6.951 -19.849 -5.055 1.00 87.44 90 ASN A C 1
ATOM 748 O O . ASN A 1 90 ? 7.693 -20.395 -4.244 1.00 87.44 90 ASN A O 1
ATOM 752 N N . GLY A 1 91 ? 5.638 -19.721 -4.836 1.00 90.56 91 GLY A N 1
ATOM 753 C CA . GLY A 1 91 ? 4.963 -20.179 -3.616 1.00 90.56 91 GLY A CA 1
ATOM 754 C C . GLY A 1 91 ? 4.989 -19.183 -2.455 1.00 90.56 91 GLY A C 1
ATOM 755 O O . GLY A 1 91 ? 4.348 -19.443 -1.441 1.00 90.56 91 GLY A O 1
ATOM 756 N N . GLU A 1 92 ? 5.653 -18.039 -2.613 1.00 92.50 92 GLU A N 1
ATOM 757 C CA . GLU A 1 92 ? 5.675 -16.950 -1.637 1.00 92.50 92 GLU A CA 1
ATOM 758 C C . GLU A 1 92 ? 4.800 -15.789 -2.111 1.00 92.50 92 GLU A C 1
ATOM 760 O O . GLU A 1 92 ? 4.648 -15.555 -3.314 1.00 92.50 92 GLU A O 1
ATOM 765 N N . LEU A 1 93 ? 4.213 -15.057 -1.164 1.00 95.12 93 LEU A N 1
ATOM 766 C CA . LEU A 1 93 ? 3.454 -13.856 -1.483 1.00 95.12 93 LEU A CA 1
ATOM 767 C C . LEU A 1 93 ? 4.417 -12.736 -1.898 1.00 95.12 93 LEU A C 1
ATOM 769 O O . LEU A 1 93 ? 5.435 -12.502 -1.253 1.00 95.12 93 LEU A O 1
ATOM 773 N N . PHE A 1 94 ? 4.103 -12.048 -2.986 1.00 93.19 94 PHE A N 1
ATOM 774 C CA . PHE A 1 94 ? 4.985 -11.105 -3.658 1.00 93.19 94 PHE A CA 1
ATOM 775 C C . PHE A 1 94 ? 4.216 -9.845 -4.060 1.00 93.19 94 PHE A C 1
ATOM 777 O O . PHE A 1 94 ? 3.093 -9.931 -4.560 1.00 93.19 94 PHE A O 1
ATOM 784 N N . ILE A 1 95 ? 4.838 -8.679 -3.862 1.00 95.81 95 ILE A N 1
ATOM 785 C CA . ILE A 1 95 ? 4.320 -7.401 -4.359 1.00 95.81 95 ILE A CA 1
ATOM 786 C C . ILE A 1 95 ? 4.803 -7.241 -5.795 1.00 95.81 95 ILE A C 1
ATOM 788 O O . ILE A 1 95 ? 5.998 -7.062 -6.001 1.00 95.81 95 ILE A O 1
ATOM 792 N N . TYR A 1 96 ? 3.899 -7.268 -6.772 1.00 94.38 96 TYR A N 1
ATOM 793 C CA . TYR A 1 96 ? 4.266 -7.040 -8.178 1.00 94.38 96 TYR A CA 1
ATOM 794 C C . TYR A 1 96 ? 4.057 -5.585 -8.619 1.00 94.38 96 TYR A C 1
ATOM 796 O O . TYR A 1 96 ? 4.681 -5.114 -9.569 1.00 94.38 96 TYR A O 1
ATOM 804 N N . LEU A 1 97 ? 3.180 -4.864 -7.920 1.00 96.06 97 LEU A N 1
ATOM 805 C CA . LEU A 1 97 ? 2.877 -3.460 -8.153 1.00 96.06 97 LEU A CA 1
ATOM 806 C C . LEU A 1 97 ? 2.646 -2.782 -6.802 1.00 96.06 97 LEU A C 1
ATOM 808 O O . LEU A 1 97 ? 1.925 -3.298 -5.954 1.00 96.06 97 LEU A O 1
ATOM 812 N N . PHE A 1 98 ? 3.238 -1.615 -6.614 1.00 97.25 98 PHE A N 1
ATOM 813 C CA . PHE A 1 98 ? 3.023 -0.753 -5.463 1.00 97.25 98 PHE A CA 1
ATOM 814 C C . PHE A 1 98 ? 2.597 0.626 -5.949 1.00 97.25 98 PHE A C 1
ATOM 816 O O . PHE A 1 98 ? 3.191 1.169 -6.878 1.00 97.25 98 PHE A O 1
ATOM 823 N N . MET A 1 99 ? 1.557 1.194 -5.348 1.00 97.69 99 MET A N 1
ATOM 824 C CA . MET A 1 99 ? 1.057 2.520 -5.716 1.00 97.69 99 MET A CA 1
ATOM 825 C C . MET A 1 99 ? 0.895 3.383 -4.475 1.00 97.69 99 MET A C 1
ATOM 827 O O . MET A 1 99 ? 0.330 2.923 -3.485 1.00 97.69 99 MET A O 1
ATOM 831 N N . VAL A 1 100 ? 1.335 4.640 -4.543 1.00 97.12 100 VAL A N 1
ATOM 832 C CA . VAL A 1 100 ? 1.178 5.616 -3.454 1.00 97.12 100 VAL A CA 1
ATOM 833 C C . VAL A 1 100 ? 0.358 6.797 -3.930 1.00 97.12 100 VAL A C 1
ATOM 835 O O . VAL A 1 100 ? 0.641 7.402 -4.968 1.00 97.12 100 VAL A O 1
ATOM 838 N N . TYR A 1 101 ? -0.637 7.143 -3.128 1.00 95.25 101 TYR A N 1
ATOM 839 C CA . TYR A 1 101 ? -1.505 8.281 -3.328 1.00 95.25 101 TYR A CA 1
ATOM 840 C C . TYR A 1 101 ? -1.313 9.286 -2.198 1.00 95.25 101 TYR A C 1
ATOM 842 O O . TYR A 1 101 ? -1.510 8.951 -1.032 1.00 95.25 101 TYR A O 1
ATOM 850 N N . ASP A 1 102 ? -1.003 10.528 -2.541 1.00 92.31 102 ASP A N 1
ATOM 851 C CA . ASP A 1 102 ? -0.995 11.627 -1.581 1.00 92.31 102 ASP A CA 1
ATOM 852 C C . ASP A 1 102 ? -2.445 12.002 -1.242 1.00 92.31 102 ASP A C 1
ATOM 854 O O . ASP A 1 102 ? -3.265 12.231 -2.144 1.00 92.31 102 ASP A O 1
ATOM 858 N N . LYS A 1 103 ? -2.770 12.073 0.053 1.00 86.62 103 LYS A N 1
ATOM 859 C CA . LYS A 1 103 ? -4.047 12.616 0.545 1.00 86.62 103 LYS A CA 1
ATOM 860 C C . LYS A 1 103 ? -4.021 14.134 0.606 1.00 86.62 103 LYS A C 1
ATOM 862 O O . LYS A 1 103 ? -5.026 14.779 0.323 1.00 86.62 103 LYS A O 1
ATOM 867 N N . GLU A 1 104 ? -2.871 14.680 0.974 1.00 73.19 104 GLU A N 1
ATOM 868 C CA . GLU A 1 104 ? -2.601 16.106 1.003 1.00 73.19 104 GLU A CA 1
ATOM 869 C C . GLU A 1 104 ? -1.549 16.419 -0.048 1.00 73.19 104 GLU A C 1
ATOM 871 O O . GLU A 1 104 ? 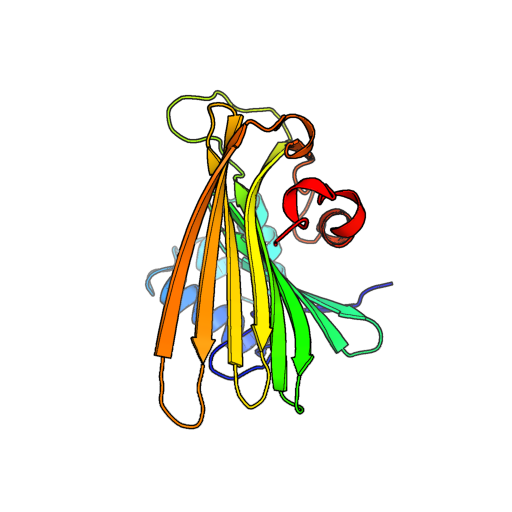-0.525 15.749 -0.155 1.00 73.19 104 GLU A O 1
ATOM 876 N N . LYS A 1 105 ? -1.764 17.472 -0.830 1.00 55.44 105 LYS A N 1
ATOM 877 C CA . LYS A 1 105 ? -0.688 17.990 -1.665 1.00 55.44 105 LYS A CA 1
ATOM 878 C C . LYS A 1 105 ? 0.153 18.881 -0.753 1.00 55.44 105 LYS A C 1
ATOM 880 O O . LYS A 1 105 ? -0.368 19.873 -0.256 1.00 55.44 105 LYS A O 1
ATOM 885 N N . GLY A 1 106 ? 1.410 18.497 -0.503 1.00 51.53 106 GLY A N 1
ATOM 886 C CA . GLY A 1 106 ? 2.330 19.186 0.415 1.00 51.53 106 GLY A CA 1
ATOM 887 C C . GLY A 1 106 ? 2.399 20.710 0.227 1.00 51.53 106 GLY A C 1
ATOM 888 O O . GLY A 1 106 ? 1.896 21.219 -0.768 1.00 51.53 106 GLY A O 1
ATOM 889 N N . SER A 1 107 ? 3.027 21.402 1.191 1.00 44.84 107 SER A N 1
ATOM 890 C CA . SER A 1 107 ? 3.244 22.856 1.460 1.00 44.84 107 SER A CA 1
ATOM 891 C C . SER A 1 107 ? 2.753 23.988 0.519 1.00 44.84 107 SER A C 1
ATOM 893 O O . SER A 1 107 ? 2.677 25.140 0.955 1.00 44.84 107 SER A O 1
ATOM 895 N N . HIS A 1 108 ? 2.407 23.742 -0.741 1.00 44.09 108 HIS A N 1
ATOM 896 C CA . HIS A 1 108 ? 2.009 24.717 -1.752 1.00 44.09 108 HIS A CA 1
ATOM 897 C C . HIS A 1 108 ? 0.695 24.422 -2.487 1.00 44.09 108 HIS A C 1
ATOM 899 O O . HIS A 1 108 ? 0.396 25.115 -3.460 1.00 44.09 108 HIS A O 1
ATOM 905 N N . ASN A 1 109 ? -0.137 23.474 -2.049 1.00 47.47 109 ASN A N 1
ATOM 906 C CA . ASN A 1 109 ? -1.480 23.338 -2.611 1.00 47.47 109 ASN A CA 1
ATOM 907 C C . ASN A 1 109 ? -2.550 23.203 -1.538 1.00 47.47 109 ASN A C 1
ATOM 909 O O . ASN A 1 109 ? -2.499 22.355 -0.661 1.00 47.47 109 ASN A O 1
ATOM 913 N N . LYS A 1 110 ? -3.532 24.095 -1.654 1.00 43.69 110 LYS A N 1
ATOM 914 C CA . LYS A 1 110 ? -4.786 24.060 -0.913 1.00 43.69 110 LYS A CA 1
ATOM 915 C C . LYS A 1 110 ? -5.443 22.699 -1.120 1.00 43.69 110 LYS A C 1
ATOM 917 O O . LYS A 1 110 ? -5.379 22.180 -2.235 1.00 43.69 110 LYS A O 1
ATOM 922 N N . ASP A 1 111 ? -6.085 22.207 -0.065 1.00 44.91 111 ASP A N 1
ATOM 923 C CA . ASP A 1 111 ? -7.154 21.208 -0.092 1.00 44.91 111 ASP A CA 1
ATOM 924 C C . ASP A 1 111 ? -7.774 21.087 -1.489 1.00 44.91 111 ASP A C 1
ATOM 926 O O . ASP A 1 111 ? -8.416 22.021 -1.987 1.00 44.91 111 ASP A O 1
ATOM 930 N N . VAL A 1 112 ? -7.545 19.960 -2.160 1.00 55.62 112 VAL A N 1
ATOM 931 C CA . VAL A 1 112 ? -8.342 19.621 -3.338 1.00 55.62 112 VAL A CA 1
ATOM 932 C C . VAL A 1 112 ? -9.471 18.751 -2.816 1.00 55.62 112 VAL A C 1
ATOM 934 O O . VAL A 1 112 ? -9.355 17.527 -2.800 1.00 55.62 112 VAL A O 1
ATOM 937 N N . ASP A 1 113 ? -10.521 19.423 -2.335 1.00 70.75 113 ASP A N 1
ATOM 938 C CA . ASP A 1 113 ? -11.707 18.839 -1.699 1.00 70.75 113 ASP A CA 1
ATOM 939 C C . ASP A 1 113 ? -12.077 17.474 -2.305 1.00 70.75 113 ASP A C 1
ATOM 941 O O . ASP A 1 113 ? -12.469 17.358 -3.472 1.00 70.75 113 ASP A O 1
ATOM 945 N N . GLY A 1 114 ? -11.930 16.424 -1.493 1.00 82.56 114 GLY A N 1
ATOM 946 C CA . GLY A 1 114 ? -12.391 15.073 -1.810 1.00 82.56 114 GLY A CA 1
ATOM 947 C C . GLY A 1 114 ? -11.567 14.294 -2.840 1.00 82.56 114 GLY A C 1
ATOM 948 O O . GLY A 1 114 ? -12.096 13.327 -3.399 1.00 82.56 114 GLY A O 1
ATOM 949 N N . LYS A 1 115 ? -10.305 14.663 -3.106 1.00 89.94 115 LYS A N 1
ATOM 950 C CA . LYS A 1 115 ? -9.420 13.930 -4.032 1.00 89.94 115 LYS A CA 1
ATOM 951 C C . LYS A 1 115 ? -8.116 13.444 -3.395 1.00 89.94 115 LYS A C 1
ATOM 953 O O . LYS A 1 115 ? -7.695 13.949 -2.366 1.00 89.94 115 LYS A O 1
ATOM 958 N N . ILE A 1 116 ? -7.493 12.464 -4.044 1.00 92.44 116 ILE A N 1
ATOM 959 C CA . ILE A 1 116 ? -6.139 11.957 -3.779 1.00 92.44 116 ILE A CA 1
ATOM 960 C C . ILE A 1 116 ? -5.336 11.978 -5.083 1.00 92.44 116 ILE A C 1
ATOM 962 O O . ILE A 1 116 ? -5.926 11.944 -6.168 1.00 92.44 116 ILE A O 1
ATOM 966 N N . PHE A 1 117 ? -4.010 12.034 -4.994 1.00 92.50 117 PHE A N 1
ATOM 967 C CA . PHE A 1 117 ? -3.131 12.129 -6.161 1.00 92.50 117 PHE A CA 1
ATOM 968 C C . PHE A 1 117 ? -2.178 10.940 -6.252 1.00 92.50 117 PHE A C 1
ATOM 970 O O . PHE A 1 117 ? -1.387 10.740 -5.341 1.00 92.50 117 PHE A O 1
ATOM 977 N N . LEU A 1 118 ? -2.198 10.188 -7.357 1.00 94.38 118 LEU A N 1
ATOM 978 C CA . LEU A 1 118 ? -1.210 9.137 -7.625 1.00 94.38 118 LEU A CA 1
ATOM 979 C C . LEU A 1 118 ? 0.187 9.752 -7.784 1.00 94.38 118 LEU A C 1
ATOM 981 O O . LEU A 1 118 ? 0.481 10.382 -8.805 1.00 94.38 118 LEU A O 1
ATOM 985 N N . ARG A 1 119 ? 1.031 9.565 -6.767 1.00 94.31 119 ARG A N 1
ATOM 986 C CA . ARG A 1 119 ? 2.366 10.159 -6.657 1.00 94.31 119 ARG A CA 1
ATOM 987 C C . ARG A 1 119 ? 3.471 9.220 -7.113 1.00 94.31 119 ARG A C 1
ATOM 989 O O . ARG A 1 119 ? 4.438 9.688 -7.716 1.00 94.31 119 ARG A O 1
ATOM 996 N N . GLN A 1 120 ? 3.319 7.933 -6.822 1.00 95.62 120 GLN A N 1
ATOM 997 C CA . GLN A 1 120 ? 4.350 6.935 -7.061 1.00 95.62 120 GLN A CA 1
ATOM 998 C C . GLN A 1 120 ? 3.756 5.625 -7.568 1.00 95.62 120 GLN A C 1
ATOM 1000 O O . GLN A 1 120 ? 2.683 5.208 -7.122 1.00 95.62 120 GLN A O 1
ATOM 1005 N N . ILE A 1 121 ? 4.482 4.979 -8.476 1.00 95.94 121 ILE A N 1
ATOM 1006 C CA . ILE A 1 121 ? 4.223 3.620 -8.944 1.00 95.94 121 ILE A CA 1
ATOM 1007 C C . ILE A 1 121 ? 5.546 2.863 -8.897 1.00 95.94 121 ILE A C 1
ATOM 1009 O O . ILE A 1 121 ? 6.500 3.306 -9.526 1.00 95.94 121 ILE A O 1
ATOM 1013 N N . ASN A 1 122 ? 5.589 1.714 -8.229 1.00 95.69 122 ASN A N 1
ATOM 1014 C CA . ASN A 1 122 ? 6.711 0.792 -8.353 1.00 95.69 122 ASN A CA 1
ATOM 1015 C C . ASN A 1 122 ? 6.235 -0.523 -8.961 1.00 95.69 122 ASN A C 1
ATOM 1017 O O . ASN A 1 122 ? 5.236 -1.092 -8.522 1.00 95.69 122 ASN A O 1
ATOM 1021 N N . LEU A 1 123 ? 6.961 -1.014 -9.956 1.00 93.81 123 LEU A N 1
ATOM 1022 C CA . LEU A 1 123 ? 6.751 -2.317 -10.574 1.00 93.81 123 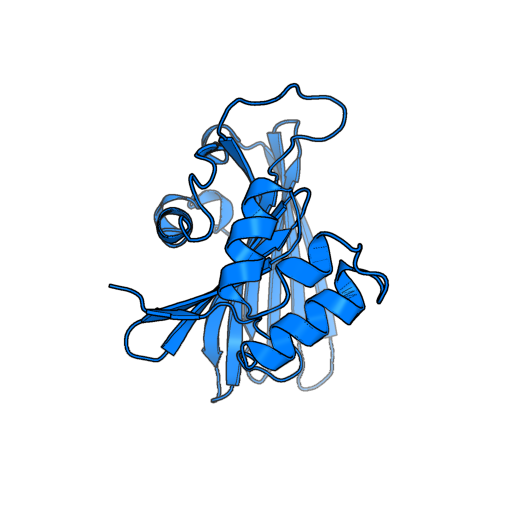LEU A CA 1
ATOM 1023 C C . LEU A 1 123 ? 7.926 -3.212 -10.233 1.00 93.81 123 LE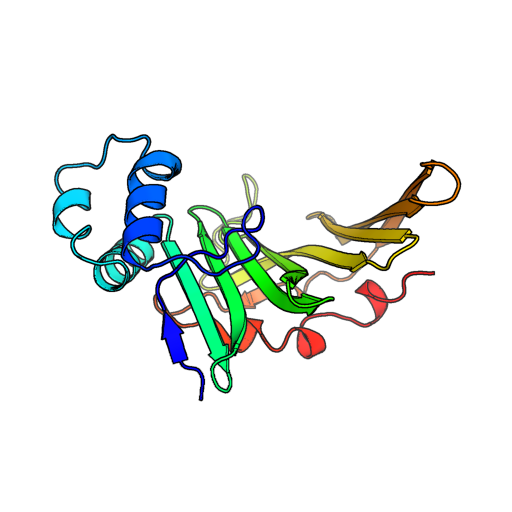U A C 1
ATOM 1025 O O . LEU A 1 123 ? 9.081 -2.810 -10.397 1.00 93.81 123 LEU A O 1
ATOM 1029 N N . TYR A 1 124 ? 7.615 -4.425 -9.798 1.00 92.69 124 TYR A N 1
ATOM 1030 C CA . TYR A 1 124 ? 8.609 -5.415 -9.428 1.00 92.69 124 TYR A CA 1
ATOM 1031 C C . TYR A 1 124 ? 8.452 -6.640 -10.317 1.00 92.69 124 TYR A C 1
ATOM 1033 O O . TYR A 1 124 ? 7.388 -7.259 -10.358 1.00 92.69 124 TYR A O 1
ATOM 1041 N N . ASP A 1 125 ? 9.534 -6.989 -11.000 1.00 89.88 125 ASP A N 1
ATOM 1042 C CA . ASP A 1 125 ? 9.676 -8.245 -11.721 1.00 89.88 125 ASP A CA 1
ATOM 1043 C C . ASP A 1 125 ? 10.892 -8.985 -11.166 1.00 89.88 125 ASP A C 1
ATOM 1045 O O . ASP A 1 125 ? 11.949 -8.395 -10.923 1.00 89.88 125 ASP A O 1
ATOM 1049 N N . GLU A 1 126 ? 10.741 -10.271 -10.897 1.00 88.19 126 GLU A N 1
ATOM 1050 C CA . GLU A 1 126 ? 11.784 -11.071 -10.276 1.00 88.19 126 GLU A CA 1
ATOM 1051 C C . GLU A 1 126 ? 11.748 -12.493 -10.811 1.00 88.19 126 GLU A C 1
ATOM 1053 O O . GLU A 1 126 ? 10.729 -13.170 -10.747 1.00 88.19 126 GLU A O 1
ATOM 1058 N N . ASP A 1 127 ? 12.902 -12.978 -11.252 1.00 87.12 127 ASP A N 1
ATOM 1059 C CA . ASP A 1 127 ? 13.122 -14.375 -11.581 1.00 87.12 127 ASP A CA 1
ATOM 1060 C C . ASP A 1 127 ? 14.352 -14.929 -10.829 1.00 87.12 127 ASP A C 1
ATOM 1062 O O . ASP A 1 127 ? 14.899 -14.324 -9.892 1.00 87.12 127 ASP A O 1
ATOM 1066 N N . ALA A 1 128 ? 14.761 -16.146 -11.193 1.00 86.38 128 ALA A N 1
ATOM 1067 C CA . ALA A 1 128 ? 15.885 -16.835 -10.565 1.00 86.38 128 ALA A CA 1
ATOM 1068 C C . ALA A 1 128 ? 17.240 -16.134 -10.787 1.00 86.38 128 ALA A C 1
ATOM 1070 O O . ALA A 1 128 ? 18.151 -16.285 -9.967 1.00 86.38 128 ALA A O 1
ATOM 1071 N N . ASP A 1 129 ? 17.371 -15.374 -11.870 1.00 89.38 129 ASP A N 1
ATOM 1072 C CA . ASP A 1 129 ? 18.616 -14.790 -12.355 1.00 89.38 129 ASP A CA 1
ATOM 1073 C C . ASP A 1 129 ? 18.635 -13.264 -12.237 1.00 89.38 129 ASP A C 1
ATOM 1075 O O . ASP A 1 129 ? 19.719 -12.681 -12.167 1.00 89.38 129 ASP A O 1
ATOM 1079 N N . LYS A 1 130 ? 17.473 -12.607 -12.199 1.00 90.50 130 LYS A N 1
ATOM 1080 C CA . LYS A 1 130 ? 17.329 -11.154 -12.232 1.00 90.50 130 LYS A CA 1
ATOM 1081 C C . LYS A 1 130 ? 16.203 -10.649 -11.338 1.00 90.50 130 LYS A C 1
ATOM 1083 O O . LYS A 1 130 ? 15.241 -11.350 -11.042 1.00 90.50 130 LYS A O 1
ATOM 1088 N N . ARG A 1 131 ? 16.334 -9.396 -10.918 1.00 92.44 131 ARG A N 1
ATOM 1089 C CA . ARG A 1 131 ? 15.272 -8.584 -10.330 1.00 92.44 131 ARG A CA 1
ATOM 1090 C C . ARG A 1 131 ? 15.292 -7.220 -11.001 1.00 92.44 131 ARG A C 1
ATOM 1092 O O . ARG A 1 131 ? 16.349 -6.606 -11.112 1.00 92.44 131 ARG A O 1
ATOM 1099 N N . ILE A 1 132 ? 14.135 -6.761 -11.448 1.00 93.12 132 ILE A N 1
ATOM 1100 C CA . ILE A 1 132 ? 13.946 -5.456 -12.067 1.00 93.12 132 ILE A CA 1
ATOM 1101 C C . ILE A 1 132 ? 12.945 -4.689 -11.214 1.00 93.12 132 ILE A C 1
ATOM 1103 O O . ILE A 1 132 ? 11.844 -5.165 -10.942 1.00 93.12 132 ILE A O 1
ATOM 1107 N N . THR A 1 133 ? 13.345 -3.500 -10.784 1.00 94.69 133 THR A N 1
ATOM 1108 C CA . THR A 1 133 ? 12.459 -2.540 -10.132 1.00 94.69 133 THR A CA 1
ATOM 1109 C C . THR A 1 133 ? 12.336 -1.329 -11.038 1.00 94.69 133 THR A C 1
ATOM 1111 O O . THR A 1 133 ? 13.352 -0.754 -11.419 1.00 94.69 133 THR A O 1
ATOM 1114 N N . ASN A 1 134 ? 11.110 -0.948 -11.383 1.00 93.50 134 ASN A N 1
ATOM 1115 C CA . ASN A 1 134 ? 10.839 0.326 -12.041 1.00 93.50 134 ASN A CA 1
ATOM 1116 C C . ASN A 1 134 ? 10.077 1.213 -11.071 1.00 93.50 134 ASN A C 1
ATOM 1118 O O . ASN A 1 134 ? 8.973 0.851 -10.672 1.00 93.50 134 ASN A O 1
ATOM 1122 N N . GLU A 1 135 ? 10.652 2.348 -10.703 1.00 95.31 135 GLU A N 1
ATOM 1123 C CA . GLU A 1 135 ? 10.040 3.338 -9.826 1.00 95.31 135 GLU A CA 1
ATOM 1124 C C . GLU A 1 135 ? 9.684 4.577 -10.638 1.00 95.31 135 GLU A C 1
ATOM 1126 O O . GLU A 1 135 ? 10.503 5.133 -11.367 1.00 95.31 135 GLU A O 1
ATOM 1131 N N . ILE A 1 136 ? 8.433 5.001 -10.538 1.00 94.88 136 ILE A N 1
ATOM 1132 C CA . ILE A 1 136 ? 7.898 6.144 -11.261 1.00 94.88 136 ILE A CA 1
ATOM 1133 C C . ILE A 1 136 ? 7.446 7.167 -10.237 1.00 94.88 136 ILE A C 1
ATOM 1135 O O . ILE A 1 136 ? 6.559 6.884 -9.431 1.00 94.88 136 ILE A O 1
ATOM 1139 N N . PHE A 1 137 ? 8.001 8.373 -10.311 1.00 95.06 137 PHE A N 1
ATOM 1140 C CA . PHE A 1 137 ? 7.661 9.487 -9.433 1.00 95.06 137 PHE A CA 1
ATOM 1141 C C . PHE A 1 137 ? 7.093 10.654 -10.232 1.00 95.06 137 PHE A C 1
ATOM 1143 O O . PHE A 1 137 ? 7.722 11.166 -11.161 1.00 95.06 137 PHE A O 1
ATOM 1150 N N . PHE A 1 138 ? 5.921 11.140 -9.833 1.00 92.31 138 PHE A N 1
ATOM 1151 C CA . PHE A 1 138 ? 5.298 12.307 -10.450 1.00 92.31 138 PHE A CA 1
ATOM 1152 C C . PHE A 1 138 ? 5.613 13.571 -9.650 1.00 92.31 138 PHE A C 1
ATOM 1154 O O . PHE A 1 138 ? 5.237 13.697 -8.486 1.00 92.31 138 PHE A O 1
ATOM 1161 N N . LYS A 1 139 ? 6.269 14.549 -10.272 1.00 88.88 139 LYS A N 1
ATOM 1162 C CA . LYS A 1 139 ? 6.583 15.859 -9.685 1.00 88.88 139 LYS A CA 1
ATOM 1163 C C . LYS A 1 139 ? 5.466 16.857 -9.994 1.00 88.88 139 LYS A C 1
ATOM 1165 O O . LYS A 1 139 ? 4.866 16.836 -11.064 1.00 88.88 139 LYS A O 1
ATOM 1170 N N . ASP A 1 140 ? 5.222 17.800 -9.087 1.00 82.50 140 ASP A N 1
ATOM 1171 C CA . ASP A 1 140 ? 4.122 18.777 -9.198 1.00 82.50 140 ASP A CA 1
ATOM 1172 C C . ASP A 1 140 ? 4.170 19.674 -10.449 1.00 82.50 140 ASP A C 1
ATOM 1174 O O . ASP A 1 140 ? 3.160 20.267 -10.827 1.00 82.50 140 ASP A O 1
ATOM 1178 N N . ASN A 1 141 ? 5.333 19.777 -11.091 1.00 84.94 141 ASN A N 1
ATOM 1179 C CA . ASN A 1 141 ? 5.563 20.565 -12.298 1.00 84.94 141 ASN A CA 1
ATOM 1180 C C . ASN A 1 141 ? 5.298 19.800 -13.611 1.00 84.94 141 ASN A C 1
ATOM 1182 O O . ASN A 1 141 ? 5.683 20.295 -14.667 1.00 84.94 141 ASN A O 1
ATOM 1186 N N . GLY A 1 142 ? 4.660 18.625 -13.565 1.00 87.12 142 GLY A N 1
ATOM 1187 C CA . GLY A 1 142 ? 4.354 17.839 -14.768 1.00 87.12 142 GLY A CA 1
ATOM 1188 C C . GLY A 1 142 ? 5.491 16.930 -15.234 1.00 87.12 142 GLY A C 1
ATOM 1189 O O . GLY A 1 142 ? 5.425 16.389 -16.334 1.00 87.12 142 GLY A O 1
ATOM 1190 N N . ILE A 1 143 ? 6.534 16.753 -14.418 1.00 90.19 143 ILE A N 1
ATOM 1191 C CA . ILE A 1 143 ? 7.623 15.816 -14.709 1.00 90.19 143 ILE A CA 1
ATOM 1192 C C . ILE A 1 143 ? 7.287 14.445 -14.126 1.00 90.19 143 ILE A C 1
ATOM 1194 O O . ILE A 1 143 ? 6.959 14.332 -12.947 1.00 90.19 143 ILE A O 1
ATOM 1198 N N . MET A 1 144 ? 7.423 13.407 -14.941 1.00 92.25 144 MET A N 1
ATOM 1199 C CA . MET A 1 144 ? 7.518 12.016 -14.517 1.00 92.25 144 MET A CA 1
ATOM 1200 C C . MET A 1 144 ? 8.991 11.613 -14.526 1.00 92.25 144 MET A C 1
ATOM 1202 O O . MET A 1 144 ? 9.632 11.715 -15.572 1.00 92.25 144 MET A O 1
ATOM 1206 N N . ASN A 1 145 ? 9.515 11.186 -13.379 1.00 94.12 145 ASN A N 1
ATOM 1207 C CA . ASN A 1 145 ? 10.811 10.521 -13.289 1.00 94.12 145 ASN A CA 1
ATOM 1208 C C . ASN A 1 145 ? 10.593 9.011 -13.314 1.00 94.12 145 ASN A C 1
ATOM 1210 O O . ASN A 1 145 ? 9.716 8.531 -12.601 1.00 94.12 145 ASN A O 1
ATOM 1214 N N . VAL A 1 146 ? 11.370 8.297 -14.117 1.00 92.81 146 VAL A N 1
ATOM 1215 C CA . VAL A 1 146 ? 11.368 6.838 -14.193 1.00 92.81 146 VAL A CA 1
ATOM 1216 C C . VAL A 1 146 ? 12.765 6.349 -13.864 1.00 92.81 146 VAL A C 1
ATOM 1218 O O . VAL A 1 146 ? 13.714 6.668 -14.580 1.00 92.81 146 VAL A O 1
ATOM 1221 N N . GLU A 1 147 ? 12.870 5.564 -12.804 1.00 94.56 147 GLU A N 1
ATOM 1222 C CA . GLU A 1 147 ? 14.099 4.943 -12.331 1.00 94.56 147 GLU A CA 1
ATOM 1223 C C . GLU A 1 147 ? 13.993 3.433 -12.532 1.00 94.56 147 GLU A C 1
ATOM 1225 O O . GLU A 1 147 ? 13.077 2.790 -12.022 1.00 94.56 147 GLU A O 1
ATOM 1230 N N . THR A 1 148 ? 14.922 2.852 -13.284 1.00 94.62 148 THR A N 1
ATOM 1231 C CA . THR A 1 148 ? 14.998 1.408 -13.510 1.00 94.62 148 THR A CA 1
ATOM 1232 C C . THR A 1 148 ? 16.240 0.863 -12.826 1.00 94.62 148 THR A C 1
ATOM 1234 O O . THR A 1 148 ? 17.366 1.207 -13.184 1.00 94.62 148 THR A O 1
ATOM 1237 N N . ILE A 1 149 ? 16.037 -0.033 -11.865 1.00 95.25 149 ILE A N 1
ATOM 1238 C CA . ILE A 1 149 ? 17.092 -0.762 -11.164 1.00 95.25 149 ILE A CA 1
ATOM 1239 C C . ILE A 1 149 ? 17.051 -2.209 -11.645 1.00 95.25 149 ILE A C 1
ATOM 1241 O O . ILE A 1 149 ? 16.062 -2.909 -11.433 1.00 95.25 149 ILE A O 1
ATOM 1245 N N . THR A 1 150 ? 18.128 -2.671 -12.275 1.00 94.88 150 THR A N 1
ATOM 1246 C CA . THR A 1 150 ? 18.283 -4.072 -12.684 1.00 94.88 150 THR A CA 1
ATOM 1247 C C . THR A 1 150 ? 19.371 -4.738 -11.857 1.00 94.88 150 THR A C 1
ATOM 1249 O O . THR A 1 150 ? 20.550 -4.416 -11.983 1.00 94.88 150 THR A O 1
ATOM 1252 N N . GLU A 1 151 ? 18.986 -5.713 -11.044 1.00 95.25 151 GLU A N 1
ATOM 1253 C CA . GLU A 1 151 ? 19.882 -6.574 -10.279 1.00 95.25 151 GLU A CA 1
ATOM 1254 C C . GLU A 1 151 ? 20.011 -7.924 -10.993 1.00 95.25 151 GLU A C 1
ATOM 1256 O O . GLU A 1 151 ? 19.066 -8.706 -11.055 1.00 95.25 151 GLU A O 1
ATOM 1261 N N . THR A 1 152 ? 21.187 -8.236 -11.529 1.00 93.94 152 THR A N 1
ATOM 1262 C CA . THR A 1 152 ? 21.522 -9.584 -12.005 1.00 93.94 152 THR A CA 1
ATOM 1263 C C . THR A 1 152 ? 22.121 -10.372 -10.844 1.00 93.94 152 THR A C 1
ATOM 1265 O O . THR A 1 152 ? 23.121 -9.951 -10.274 1.00 93.94 152 THR A O 1
ATOM 1268 N N . LYS A 1 153 ? 21.519 -11.507 -10.482 1.00 90.69 153 LYS A N 1
ATOM 1269 C CA . LYS A 1 153 ? 21.901 -12.367 -9.347 1.00 90.69 153 LYS A CA 1
ATOM 1270 C C . LYS A 1 153 ? 22.956 -13.410 -9.719 1.00 90.69 153 LYS A C 1
ATOM 1272 O O . LYS A 1 153 ? 23.706 -13.858 -8.852 1.00 90.69 153 LYS A O 1
ATOM 1277 N N . ARG A 1 154 ? 22.979 -13.846 -10.984 1.00 83.75 154 ARG A N 1
ATOM 1278 C CA . ARG A 1 154 ? 23.843 -14.926 -11.490 1.00 83.75 154 ARG A CA 1
ATOM 1279 C C . ARG A 1 154 ? 24.468 -14.568 -12.844 1.00 83.75 154 ARG A C 1
ATOM 1281 O O . ARG A 1 154 ? 23.813 -13.921 -13.655 1.00 83.75 154 ARG A O 1
ATOM 1288 N N . PRO A 1 155 ? 25.697 -15.035 -13.142 1.00 83.38 155 PRO A N 1
ATOM 1289 C CA . PRO A 1 155 ? 26.585 -15.814 -12.269 1.00 83.38 155 PRO A CA 1
ATOM 1290 C C . PRO A 1 155 ? 27.235 -14.981 -11.153 1.00 83.38 155 PRO A C 1
ATOM 1292 O O . PRO A 1 155 ? 27.609 -15.538 -10.127 1.00 83.38 155 PRO A O 1
ATOM 1295 N N . GLU A 1 156 ? 27.325 -13.666 -11.329 1.00 86.94 156 GLU A N 1
ATOM 1296 C CA . GLU A 1 156 ? 27.849 -12.721 -10.345 1.00 86.94 156 GLU A CA 1
ATOM 1297 C C . GLU A 1 156 ? 26.842 -11.592 -10.151 1.00 86.94 156 GLU A C 1
ATOM 1299 O O . GLU A 1 156 ? 26.130 -11.224 -11.089 1.00 86.94 156 GLU A O 1
ATOM 1304 N N . PHE A 1 157 ? 26.792 -11.050 -8.934 1.00 92.81 157 PHE A N 1
ATOM 1305 C CA . PHE A 1 157 ? 25.909 -9.937 -8.634 1.00 92.81 157 PHE A CA 1
ATOM 1306 C C . PHE A 1 157 ? 26.337 -8.688 -9.409 1.00 92.81 157 PHE A C 1
ATOM 1308 O O . PHE A 1 157 ? 27.479 -8.237 -9.291 1.00 92.81 157 PHE A O 1
ATOM 1315 N N . ARG A 1 158 ? 25.404 -8.101 -10.157 1.00 94.19 158 ARG A N 1
ATOM 1316 C CA . ARG A 1 158 ? 25.569 -6.803 -10.815 1.00 94.19 158 ARG A CA 1
ATOM 1317 C C . ARG A 1 158 ? 24.307 -5.975 -10.637 1.00 94.19 158 ARG A C 1
ATOM 1319 O O . ARG A 1 158 ? 23.212 -6.510 -10.754 1.00 94.19 158 ARG A O 1
ATOM 1326 N N . MET A 1 159 ? 24.477 -4.676 -10.420 1.00 95.50 159 MET A N 1
ATOM 1327 C CA . MET A 1 159 ? 23.384 -3.714 -10.352 1.00 95.50 159 MET A CA 1
ATOM 1328 C C . MET A 1 159 ? 23.601 -2.625 -11.401 1.00 95.50 159 MET A C 1
ATOM 1330 O O . MET A 1 159 ? 24.667 -2.008 -11.430 1.00 95.50 159 MET A O 1
ATOM 1334 N N . ASP A 1 160 ? 22.598 -2.408 -12.242 1.00 94.94 160 ASP A N 1
ATOM 1335 C CA . ASP A 1 160 ? 22.536 -1.313 -13.205 1.00 94.94 160 ASP A CA 1
ATOM 1336 C C . ASP A 1 160 ? 21.387 -0.368 -12.819 1.00 94.94 160 ASP A C 1
ATOM 1338 O O . ASP A 1 160 ? 20.348 -0.818 -12.330 1.00 94.94 160 ASP A O 1
ATOM 1342 N N . TYR A 1 161 ? 21.591 0.934 -13.023 1.00 96.12 161 TYR A N 1
ATOM 1343 C CA . TYR A 1 161 ? 20.623 1.991 -12.729 1.00 96.12 161 TYR A CA 1
ATOM 1344 C C . TYR A 1 161 ? 20.463 2.888 -13.954 1.00 96.12 161 TYR A C 1
ATOM 1346 O O . TYR A 1 161 ? 21.456 3.381 -14.499 1.00 96.12 161 TYR A O 1
ATOM 1354 N N . GLU A 1 162 ? 19.220 3.115 -14.358 1.00 94.81 162 GLU A N 1
ATOM 1355 C CA . GLU A 1 162 ? 18.846 4.070 -15.396 1.00 94.81 162 GLU A CA 1
ATOM 1356 C C . GLU A 1 162 ? 17.805 5.046 -14.855 1.00 94.81 162 GLU A C 1
ATOM 1358 O O . GLU A 1 162 ? 16.910 4.650 -14.118 1.00 94.81 162 GLU A O 1
ATOM 1363 N N . GLU A 1 163 ? 17.894 6.311 -15.260 1.00 94.62 163 GLU A N 1
ATOM 1364 C CA . GLU A 1 163 ? 16.942 7.355 -14.878 1.00 94.62 163 GLU A CA 1
ATOM 1365 C C . GLU A 1 163 ? 16.536 8.166 -16.106 1.00 94.62 163 GLU A C 1
ATOM 1367 O O . GLU A 1 163 ? 17.382 8.535 -16.932 1.00 94.62 163 GLU A O 1
ATOM 1372 N N . LYS A 1 164 ? 15.237 8.437 -16.245 1.00 92.19 164 LYS A N 1
ATOM 1373 C CA . LYS A 1 164 ? 14.677 9.213 -17.354 1.00 92.19 164 LYS A CA 1
ATOM 1374 C C . LYS A 1 164 ? 13.574 10.133 -16.861 1.00 92.19 164 LYS A C 1
ATOM 1376 O O . LYS A 1 164 ? 12.603 9.695 -16.256 1.00 92.19 164 LYS A O 1
ATOM 1381 N N . GLU A 1 165 ? 13.666 11.402 -17.241 1.00 93.25 165 GLU A N 1
ATOM 1382 C CA . GLU A 1 165 ? 12.592 12.367 -17.030 1.00 93.25 165 GLU A CA 1
ATOM 1383 C C . GLU A 1 165 ? 11.784 12.579 -18.311 1.00 93.25 165 GLU A C 1
ATOM 1385 O O . GLU A 1 165 ? 12.338 12.756 -19.398 1.00 93.25 165 GLU A O 1
ATOM 1390 N N . THR A 1 166 ? 10.460 12.610 -18.180 1.00 89.69 166 THR A N 1
ATOM 1391 C CA . THR A 1 166 ? 9.531 12.901 -19.278 1.00 89.69 166 THR A CA 1
ATOM 1392 C C . THR A 1 166 ? 8.462 13.890 -18.821 1.00 89.69 166 THR A C 1
ATOM 1394 O O . THR A 1 166 ? 8.015 13.867 -17.676 1.00 89.69 166 THR A O 1
ATOM 1397 N N . GLN A 1 167 ? 8.045 14.786 -19.716 1.00 90.62 167 GLN A N 1
ATOM 1398 C CA . GLN A 1 167 ? 6.906 15.676 -19.480 1.00 90.62 167 GLN A CA 1
ATOM 1399 C C . GLN A 1 167 ? 5.598 14.921 -19.715 1.00 90.62 167 GLN A C 1
ATOM 1401 O O . GLN A 1 167 ? 5.401 14.357 -20.790 1.00 90.62 167 GLN A O 1
ATOM 1406 N N . VAL A 1 168 ? 4.699 14.946 -18.735 1.00 88.75 168 VAL A N 1
ATOM 1407 C CA . VAL A 1 168 ? 3.426 14.217 -18.774 1.00 88.75 168 VAL A CA 1
ATOM 1408 C C . VAL A 1 168 ? 2.268 15.081 -18.284 1.00 88.75 168 VAL A C 1
ATOM 1410 O O . VAL A 1 168 ? 2.437 16.042 -17.530 1.00 88.75 168 VAL A O 1
ATOM 1413 N N . ASN A 1 169 ? 1.048 14.726 -18.688 1.00 86.06 169 ASN A N 1
ATOM 1414 C CA . ASN A 1 169 ? -0.153 15.365 -18.163 1.00 86.06 169 ASN A CA 1
ATOM 1415 C C . ASN A 1 169 ? -0.660 14.632 -16.913 1.00 86.06 169 ASN A C 1
ATOM 1417 O O . ASN A 1 169 ? -1.217 13.541 -17.001 1.00 86.06 169 ASN A O 1
ATOM 1421 N N . LEU A 1 170 ? -0.542 15.288 -15.759 1.00 86.94 170 LEU A N 1
ATOM 1422 C CA . LEU A 1 170 ? -0.894 14.732 -14.448 1.00 86.94 170 LEU A CA 1
ATOM 1423 C C . LEU A 1 170 ? -2.382 14.851 -14.081 1.00 86.94 170 LEU A C 1
ATOM 1425 O O . LEU A 1 170 ? -2.772 14.506 -12.967 1.00 86.94 170 LEU A O 1
ATOM 1429 N N . SER A 1 171 ? -3.240 15.365 -14.969 1.00 86.12 171 SER A N 1
ATOM 1430 C CA . SER A 1 171 ? -4.663 15.562 -14.653 1.00 86.12 171 SER A CA 1
ATOM 1431 C C . SER A 1 171 ? -5.391 14.257 -14.312 1.00 86.12 171 SER A C 1
ATOM 1433 O O . SER A 1 171 ? -6.323 14.278 -13.509 1.00 86.12 171 SER A O 1
ATOM 1435 N N . HIS A 1 172 ? -4.942 13.132 -14.877 1.00 85.25 172 HIS A N 1
ATOM 1436 C CA . HIS A 1 172 ? -5.515 11.800 -14.666 1.00 85.25 172 HIS A CA 1
ATOM 1437 C C . HIS A 1 172 ? -5.085 11.139 -13.351 1.00 85.25 172 HIS A C 1
ATOM 1439 O O . HIS A 1 172 ? -5.739 10.199 -12.914 1.00 85.25 172 HIS A O 1
ATOM 1445 N N . ASN A 1 173 ? -4.036 11.644 -12.698 1.00 90.56 173 ASN A N 1
ATOM 1446 C CA . ASN A 1 173 ? -3.548 11.107 -11.424 1.00 90.56 173 ASN A CA 1
ATOM 1447 C C . ASN A 1 173 ? -4.450 11.511 -10.248 1.00 90.56 173 ASN A C 1
ATOM 1449 O O . ASN A 1 173 ? -4.318 10.968 -9.154 1.00 90.56 173 ASN A O 1
ATOM 1453 N N . TRP A 1 174 ? -5.363 12.463 -10.460 1.00 90.62 174 TRP A N 1
ATOM 1454 C CA . TRP A 1 174 ? -6.340 12.891 -9.468 1.00 90.62 174 TRP A CA 1
ATOM 1455 C C . TRP A 1 174 ? -7.547 11.958 -9.437 1.00 90.62 174 TRP A C 1
ATOM 1457 O O . TRP A 1 174 ? -8.372 11.951 -10.352 1.00 90.62 174 TRP A O 1
ATOM 1467 N N . LEU A 1 175 ? -7.699 11.241 -8.332 1.00 92.62 175 LEU A N 1
ATOM 1468 C CA . LEU A 1 175 ? -8.793 10.307 -8.082 1.00 92.62 175 LEU A CA 1
ATOM 1469 C C . LEU A 1 175 ? -9.651 10.810 -6.921 1.00 92.62 175 LEU A C 1
ATOM 1471 O O . LEU A 1 175 ? -9.228 11.674 -6.157 1.00 92.62 175 LEU A O 1
ATOM 1475 N N . ARG A 1 176 ? -10.873 10.292 -6.771 1.00 93.25 176 ARG A N 1
ATOM 1476 C CA . ARG A 1 176 ? -11.688 10.583 -5.578 1.00 93.25 176 ARG A CA 1
ATOM 1477 C C . ARG A 1 176 ? -10.997 10.043 -4.320 1.00 93.25 176 ARG A C 1
ATOM 1479 O O . ARG A 1 176 ? -10.295 9.042 -4.410 1.00 93.25 176 ARG A O 1
ATOM 1486 N N . LYS A 1 177 ? -11.231 10.659 -3.161 1.00 92.31 177 LYS A N 1
ATOM 1487 C CA . LYS A 1 177 ? -10.821 10.137 -1.847 1.00 92.31 177 LYS A CA 1
ATOM 1488 C C . LYS A 1 177 ? -11.739 8.969 -1.427 1.00 92.31 177 LYS A C 1
ATOM 1490 O O . LYS A 1 177 ? -12.919 8.968 -1.819 1.00 92.31 177 LYS A O 1
ATOM 1495 N N . PRO A 1 178 ? -11.243 7.993 -0.643 1.00 94.94 178 PRO A N 1
ATOM 1496 C CA . PRO A 1 178 ? -12.094 7.008 0.020 1.00 94.94 178 PRO A CA 1
ATOM 1497 C C . PRO A 1 178 ? -13.170 7.698 0.862 1.00 94.94 178 PRO A C 1
ATOM 1499 O O . PRO A 1 178 ? -12.898 8.701 1.521 1.00 94.94 178 PRO A O 1
ATOM 1502 N N . GLN A 1 179 ? -14.392 7.179 0.825 1.00 95.00 179 GLN A N 1
ATOM 1503 C CA . GLN A 1 179 ? -15.542 7.713 1.562 1.00 95.00 179 GLN A CA 1
ATOM 1504 C C . GLN A 1 179 ? -15.733 7.042 2.928 1.00 95.00 179 GLN A C 1
ATOM 1506 O O . GLN A 1 179 ? -16.497 7.533 3.753 1.00 95.00 179 GLN A O 1
ATOM 1511 N N . ASN A 1 180 ? -15.081 5.903 3.158 1.00 96.31 180 ASN A N 1
ATOM 1512 C CA . ASN A 1 180 ? -15.055 5.195 4.433 1.00 96.31 180 ASN A CA 1
ATOM 1513 C C . ASN A 1 180 ? -13.807 4.302 4.519 1.00 96.31 180 ASN A C 1
ATOM 1515 O O . ASN A 1 180 ? -13.082 4.130 3.537 1.00 96.31 180 ASN A O 1
ATOM 1519 N N . TYR A 1 181 ? -13.616 3.678 5.679 1.00 96.81 181 TYR A N 1
ATOM 1520 C CA . TYR A 1 181 ? -12.462 2.844 6.021 1.00 96.81 181 TYR A CA 1
ATOM 1521 C C . TYR A 1 181 ? -12.275 1.556 5.185 1.00 96.81 181 TYR A C 1
ATOM 1523 O O . TYR A 1 181 ? -11.296 0.839 5.369 1.00 96.81 181 TYR A O 1
ATOM 1531 N N . THR A 1 182 ? -13.185 1.253 4.254 1.00 97.31 182 THR A N 1
ATOM 1532 C CA . THR A 1 182 ? -13.120 0.084 3.351 1.00 97.31 182 THR A CA 1
ATOM 1533 C C . THR A 1 182 ? -13.211 0.451 1.867 1.00 97.31 182 THR A C 1
ATOM 1535 O O . THR A 1 182 ? -13.134 -0.416 0.998 1.00 97.31 182 THR A O 1
ATOM 1538 N N . ASP A 1 183 ? -13.375 1.734 1.545 1.00 97.25 183 ASP A N 1
ATOM 1539 C CA . ASP A 1 183 ? -13.664 2.201 0.192 1.00 97.25 183 ASP A CA 1
ATOM 1540 C C . ASP A 1 183 ? -12.389 2.350 -0.649 1.00 97.25 183 ASP A C 1
ATOM 1542 O O . ASP A 1 183 ? -11.917 3.458 -0.889 1.00 97.25 183 ASP A O 1
ATOM 1546 N N . TYR A 1 184 ? -11.834 1.219 -1.094 1.00 97.31 184 TYR A N 1
ATOM 1547 C CA . TYR A 1 184 ? -10.590 1.169 -1.877 1.00 97.31 184 TYR A CA 1
ATOM 1548 C C . TYR A 1 184 ? -10.688 0.379 -3.177 1.00 97.31 184 TYR A C 1
ATOM 1550 O O . TYR A 1 184 ? -9.797 0.487 -4.012 1.00 97.31 184 TYR A O 1
ATOM 1558 N N . GLU A 1 185 ? -11.768 -0.377 -3.398 1.00 95.69 185 GLU A N 1
ATOM 1559 C CA . GLU A 1 185 ? -11.876 -1.283 -4.552 1.00 95.69 185 GLU A CA 1
ATOM 1560 C C . GLU A 1 185 ? -11.677 -0.577 -5.903 1.00 95.69 185 GLU A C 1
ATOM 1562 O O . GLU A 1 185 ? -11.134 -1.162 -6.837 1.00 95.69 185 GLU A O 1
ATOM 1567 N N . TYR A 1 186 ? -12.076 0.695 -6.004 1.00 95.06 186 TYR A N 1
ATOM 1568 C CA . TYR A 1 186 ? -11.899 1.500 -7.215 1.00 95.06 186 TYR A CA 1
ATOM 1569 C C . TYR A 1 186 ? -10.427 1.752 -7.573 1.00 95.06 186 TYR A C 1
ATOM 1571 O O . TYR A 1 186 ? -10.131 2.034 -8.730 1.00 95.06 186 TYR A O 1
ATOM 1579 N N . LEU A 1 187 ? -9.511 1.648 -6.606 1.00 95.88 187 LEU A N 1
ATOM 1580 C CA . LEU A 1 187 ? -8.071 1.775 -6.822 1.00 95.88 187 LEU A CA 1
ATOM 1581 C C . LEU A 1 187 ? -7.446 0.477 -7.345 1.00 95.88 187 LEU A C 1
ATOM 1583 O O . LEU A 1 187 ? -6.319 0.507 -7.830 1.00 95.88 187 LEU A O 1
ATOM 1587 N N . PHE A 1 188 ? -8.163 -0.653 -7.287 1.00 94.12 188 PHE A N 1
ATOM 1588 C CA . PHE A 1 188 ? -7.655 -1.935 -7.788 1.00 94.12 188 PHE A CA 1
ATOM 1589 C C . PHE A 1 188 ? -7.790 -2.087 -9.296 1.00 94.12 188 PHE A C 1
ATOM 1591 O O . PHE A 1 188 ? -7.158 -2.960 -9.885 1.00 94.12 188 PHE A O 1
ATOM 1598 N N . ASP A 1 189 ? -8.573 -1.223 -9.935 1.00 90.69 189 ASP A N 1
ATOM 1599 C CA . ASP A 1 189 ? -8.661 -1.135 -11.387 1.00 90.69 189 ASP A CA 1
ATOM 1600 C C . ASP A 1 189 ? -7.476 -0.340 -11.961 1.00 90.69 189 ASP A C 1
ATOM 1602 O O . ASP A 1 189 ? -7.619 0.606 -12.739 1.00 90.69 189 ASP A O 1
ATOM 1606 N N . TYR A 1 190 ? -6.267 -0.706 -11.524 1.00 89.31 190 TYR A N 1
ATOM 1607 C CA . TYR A 1 190 ? -5.041 0.021 -11.831 1.00 89.31 190 TYR A CA 1
ATOM 1608 C C . TYR A 1 190 ? -4.770 0.065 -13.336 1.00 89.31 190 TYR A C 1
ATOM 1610 O O . TYR A 1 190 ? -4.195 1.030 -13.814 1.00 89.31 190 TYR A O 1
ATOM 1618 N N . GLN A 1 191 ? -5.237 -0.915 -14.112 1.00 86.44 191 GLN A N 1
ATOM 1619 C CA . GLN A 1 191 ? -5.108 -0.912 -15.573 1.00 86.44 191 GLN A CA 1
ATOM 1620 C C . GLN A 1 191 ? -5.830 0.275 -16.230 1.00 86.44 191 GLN A C 1
ATOM 1622 O O . GLN A 1 191 ? -5.390 0.755 -17.270 1.00 86.44 191 GLN A O 1
ATOM 1627 N N . ASN A 1 192 ? -6.913 0.765 -15.621 1.00 86.62 192 ASN A N 1
ATOM 1628 C CA . ASN A 1 192 ? -7.640 1.944 -16.090 1.00 86.62 192 ASN A CA 1
ATOM 1629 C C . ASN A 1 192 ? -7.110 3.255 -15.483 1.00 86.62 192 ASN A C 1
ATOM 1631 O O . ASN A 1 192 ? -7.374 4.335 -16.021 1.00 86.62 192 ASN A O 1
ATOM 1635 N N . ILE A 1 193 ? -6.356 3.172 -14.383 1.00 88.69 193 ILE A N 1
ATOM 1636 C CA . ILE A 1 193 ? -5.689 4.315 -13.742 1.00 88.69 193 ILE A CA 1
ATOM 1637 C C . ILE A 1 193 ? -4.360 4.619 -14.445 1.00 88.69 193 ILE A C 1
ATOM 1639 O O . ILE A 1 193 ? -4.081 5.769 -14.786 1.00 88.69 193 ILE A O 1
ATOM 1643 N N . LEU A 1 194 ? -3.549 3.587 -14.678 1.00 87.38 194 LEU A N 1
ATOM 1644 C CA . LEU A 1 194 ? -2.229 3.684 -15.281 1.00 87.38 194 LEU A CA 1
ATOM 1645 C C . LEU A 1 194 ? -2.347 3.929 -16.784 1.00 87.38 194 LEU A C 1
ATOM 1647 O O . LEU A 1 194 ? -3.037 3.212 -17.508 1.00 87.38 194 LEU A O 1
ATOM 1651 N N . LYS A 1 195 ? -1.649 4.953 -17.274 1.00 82.00 195 LYS A N 1
ATOM 1652 C CA . LYS A 1 195 ? -1.552 5.209 -18.709 1.00 82.00 195 LYS A CA 1
ATOM 1653 C C . LYS A 1 195 ? -0.477 4.312 -19.328 1.00 82.00 195 LYS A C 1
ATOM 1655 O O . LYS A 1 195 ? 0.534 4.065 -18.674 1.00 82.00 195 LYS A O 1
ATOM 1660 N N . PRO A 1 196 ? -0.637 3.881 -20.594 1.00 73.88 196 PRO A N 1
ATOM 1661 C CA . PRO A 1 196 ? 0.404 3.133 -21.299 1.00 73.88 196 PRO A CA 1
ATOM 1662 C C . PRO A 1 196 ? 1.759 3.848 -21.293 1.00 73.88 196 PRO A C 1
ATOM 1664 O O . PRO A 1 196 ? 2.777 3.200 -21.125 1.00 73.88 196 PRO A O 1
ATOM 1667 N N . GLU A 1 197 ? 1.766 5.184 -21.371 1.00 70.31 197 GLU A N 1
ATOM 1668 C CA . GLU A 1 197 ? 2.984 6.011 -21.310 1.00 70.31 197 GLU A CA 1
ATOM 1669 C C . GLU A 1 197 ? 3.757 5.901 -19.982 1.00 70.31 197 GLU A C 1
ATOM 1671 O O . GLU A 1 197 ? 4.922 6.276 -19.934 1.00 70.31 197 GLU A O 1
ATOM 1676 N N . TYR A 1 198 ? 3.136 5.387 -18.913 1.00 72.75 198 TYR A N 1
ATOM 1677 C CA . TYR A 1 198 ? 3.821 5.092 -17.647 1.00 72.75 198 TYR A CA 1
ATOM 1678 C C . TYR A 1 198 ? 4.500 3.716 -17.682 1.00 72.75 198 TYR A C 1
ATOM 1680 O O . TYR A 1 198 ? 5.400 3.456 -16.898 1.00 72.75 198 TYR A O 1
ATOM 1688 N N . LEU A 1 199 ? 4.050 2.824 -18.568 1.00 63.78 199 LEU A N 1
ATOM 1689 C CA . LEU A 1 199 ? 4.451 1.416 -18.633 1.00 63.78 199 LEU A CA 1
ATOM 1690 C C . LEU A 1 199 ? 5.279 1.080 -19.878 1.00 63.78 199 LEU A C 1
ATOM 1692 O O . LEU A 1 199 ? 5.773 -0.041 -19.972 1.00 63.78 199 LEU A O 1
ATOM 1696 N N . ASP A 1 200 ? 5.430 2.024 -20.814 1.00 53.59 200 ASP A N 1
ATOM 1697 C CA . ASP A 1 200 ? 6.312 1.940 -21.986 1.00 53.59 200 ASP A CA 1
ATOM 1698 C C . ASP A 1 200 ? 7.776 2.089 -21.523 1.00 53.59 200 ASP A C 1
ATOM 1700 O O . ASP A 1 200 ? 8.477 3.071 -21.776 1.00 53.59 200 ASP A O 1
ATOM 1704 N N . LEU A 1 201 ? 8.195 1.115 -20.721 1.00 46.03 201 LEU A N 1
ATOM 1705 C CA . LEU A 1 201 ? 9.559 0.915 -20.275 1.00 46.03 201 LEU A CA 1
ATOM 1706 C C . LEU A 1 201 ? 10.316 0.250 -21.441 1.00 46.03 201 LEU A C 1
ATOM 1708 O O . LEU A 1 201 ? 9.765 -0.658 -22.068 1.00 46.03 201 LEU A O 1
ATOM 1712 N N . PRO A 1 202 ? 11.518 0.735 -21.792 1.00 36.03 202 PRO A N 1
ATOM 1713 C CA . PRO A 1 202 ? 12.297 0.242 -22.933 1.00 36.03 202 PRO A CA 1
ATOM 1714 C C . PRO A 1 202 ? 12.615 -1.258 -22.875 1.00 36.03 202 PRO A C 1
ATOM 1716 O O . PRO A 1 202 ? 12.767 -1.801 -21.758 1.00 36.03 202 PRO A O 1
#

Organism: NCBI:txid1586267

Foldseek 3Di:
DKDKDQWDQDPVQLDTDHQLVQLVCCCVPQVVVPQDPVLVVQSPTQVSNLQVCFVVLGWTKMFIHDPNHTQWIWIRHNFKIKIFGWDDDPNGIDRQKIWIWGCDDPDPDDDPDFKIFTAKMWGWDDDPFKIWIWIWGADPVQKIKIKIWIWGVPPHTDIDIDIDIDGHDRPLRIDGHAPGSPRCVVVSVVVVSDDVVSVPDD

Secondary structure (DSSP, 8-state):
--EEE---EETTTTEEPPHHHHHHHIIIIITTT---TTHHHHTTSHHHHHHHHHHTT--EEEEEEETTEEEEEEEE-SSEEEEEEEEEETTEEEEEEEEEEESS-TTT----TTEEEEEEEEEEEE-SSEEEEEEEEE-TTSEEEEEEEEEE-SSS-EEEEEEEEEE--GGGGEEEPPSSTT--GGGS-HHHHS-HHHH---

Sequence (202 aa):
MYTLKFAQYNNTMKEVMSEEDTLENIVDLSLDRKPTAEDKKHLKNAEDWAKYAFDNDKEYYVTFFKGGEPIACVNNYFETISIDFLTYHNGELFIYLFMVYDKEKGSHNKDVDGKIFLRQINLYDEDADKRITNEIFFKDNGIMNVETITETKRPEFRMDYEEKETQVNLSHNWLRKPQNYTDYEYLFDYQNILKPEYLDLP

Radius of gyration: 18.14 Å; chains: 1; bounding box: 45×45×49 Å